Protein AF-A0A960FC79-F1 (afdb_monomer)

pLDDT: mean 77.13, std 17.26, range [36.38, 94.62]

Solvent-accessible surface area (backbone atoms only — not comparable to full-atom values): 12519 Å² total; per-residue (Å²): 137,83,77,52,76,72,50,54,55,50,50,53,52,48,51,52,47,48,52,51,49,50,61,49,57,70,60,68,54,68,77,75,74,81,57,52,90,71,51,77,90,80,86,84,62,100,78,63,85,80,74,62,70,53,66,46,59,50,29,56,46,39,23,51,36,40,71,72,67,43,54,67,62,60,31,48,52,60,53,42,70,77,23,70,84,55,64,53,54,27,54,51,32,47,74,71,71,41,56,65,71,61,14,60,65,57,54,74,85,56,51,72,70,58,47,51,51,51,49,40,49,58,58,16,71,80,37,66,92,49,26,42,56,45,28,48,54,47,26,51,50,54,52,49,57,48,50,53,50,50,49,53,51,51,52,51,50,49,56,51,50,54,50,50,51,68,60,46,49,64,52,52,50,52,54,46,43,48,74,75,30,71,68,52,45,49,40,58,76,72,32,69,66,54,47,51,54,51,51,50,51,51,51,51,50,52,51,52,53,52,48,52,52,46,60,75,58,58,84,110

Mean predicted aligned error: 11.53 Å

Radius of gyration: 28.86 Å; Cα contacts (8 Å, |Δi|>4): 137; chains: 1; bounding box: 67×30×86 Å

Foldseek 3Di:
DDDDLVNLLVVVLVVLVCLVCCLCVVPVPPPPPPPDQQDDDDPDDPPPVPAADDLLVLLVQLLVCLVVVHDSLVSNQVSCVRHDPALV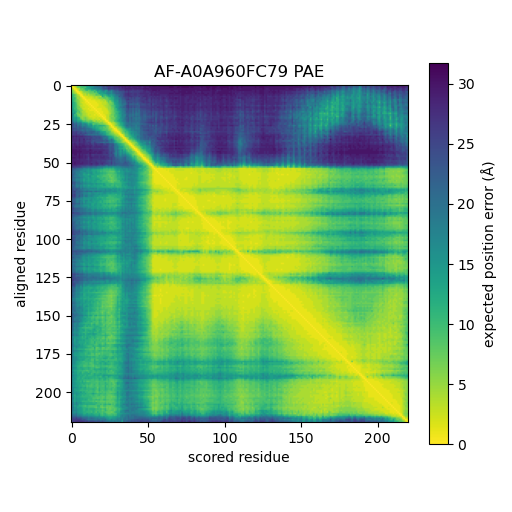QLNVCSVVVHDNLVSLVSDDDRDPSSVLVSVLSNVCVVPSVCSSVSSNVSSVVSVVVVVVVVVLVVVLVVLVVVLSCVLVVVSVVLSCCCVPDPVSSVCSSPPPVSVVVVVVVSVVSVVSSVVSCCVSVVVD

Structure (mmCIF, N/CA/C/O backbone):
data_AF-A0A960FC79-F1
#
_entry.id   AF-A0A960FC79-F1
#
loop_
_atom_site.group_PDB
_atom_site.id
_atom_site.type_symbol
_atom_site.label_atom_id
_atom_site.label_alt_id
_atom_site.label_comp_id
_atom_site.label_asym_id
_atom_site.label_entity_id
_atom_site.label_seq_id
_atom_site.pdbx_PDB_ins_code
_atom_site.Cartn_x
_atom_site.Cartn_y
_atom_site.Cartn_z
_atom_site.occupancy
_atom_site.B_iso_or_equiv
_atom_site.auth_seq_id
_atom_site.auth_comp_id
_atom_site.auth_asym_id
_atom_site.auth_atom_id
_atom_site.pdbx_PDB_model_num
ATOM 1 N N . MET A 1 1 ? 17.643 -2.212 -53.272 1.00 41.06 1 MET A N 1
ATOM 2 C CA . MET A 1 1 ? 17.594 -0.877 -52.634 1.00 41.06 1 MET A CA 1
ATOM 3 C C . MET A 1 1 ? 18.526 -0.896 -51.438 1.00 41.06 1 MET A C 1
ATOM 5 O O . MET A 1 1 ? 18.166 -1.422 -50.395 1.00 41.06 1 MET A O 1
ATOM 9 N N . ALA A 1 2 ? 19.762 -0.444 -51.642 1.00 42.12 2 ALA A N 1
ATOM 10 C CA . ALA A 1 2 ? 20.797 -0.425 -50.618 1.00 42.12 2 ALA A CA 1
ATOM 11 C C . ALA A 1 2 ? 20.574 0.782 -49.698 1.00 42.12 2 ALA A C 1
ATOM 13 O O . ALA A 1 2 ? 20.611 1.924 -50.151 1.00 42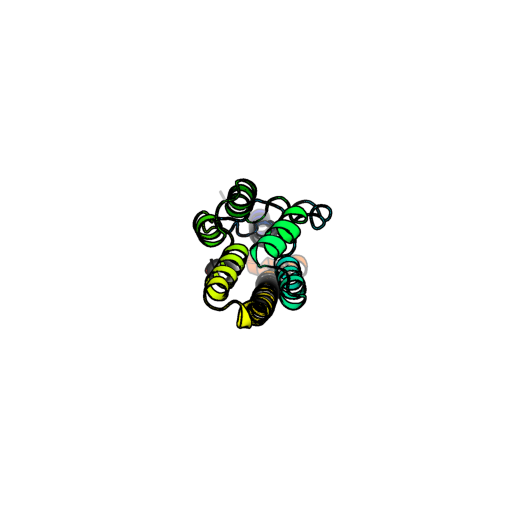.12 2 ALA A O 1
ATOM 14 N N . LEU A 1 3 ? 20.314 0.531 -48.417 1.00 44.00 3 LEU A N 1
ATOM 15 C CA . LEU A 1 3 ? 20.418 1.556 -47.383 1.00 44.00 3 LEU A CA 1
ATOM 16 C C . LEU A 1 3 ? 21.907 1.917 -47.265 1.00 44.00 3 LEU A C 1
ATOM 18 O O . LEU A 1 3 ? 22.718 1.066 -46.913 1.00 44.00 3 LEU A O 1
ATOM 22 N N . GLY A 1 4 ? 22.278 3.143 -47.641 1.00 44.88 4 GLY A N 1
ATOM 23 C CA . GLY A 1 4 ? 23.664 3.617 -47.569 1.00 44.88 4 GLY A CA 1
ATOM 24 C C . GLY A 1 4 ? 24.209 3.679 -46.129 1.00 44.88 4 GLY A C 1
ATOM 25 O O . GLY A 1 4 ? 23.435 3.563 -45.176 1.00 44.88 4 GLY A O 1
ATOM 26 N N . PRO A 1 5 ? 25.522 3.923 -45.949 1.00 55.00 5 PRO A N 1
ATOM 27 C CA . PRO A 1 5 ? 26.200 3.898 -44.643 1.00 55.00 5 PRO A CA 1
ATOM 28 C C . PRO A 1 5 ? 25.574 4.846 -43.602 1.00 55.00 5 PRO A C 1
ATOM 30 O O . PRO A 1 5 ? 25.527 4.518 -42.422 1.00 55.00 5 PRO A O 1
ATOM 33 N N . LEU A 1 6 ? 24.982 5.959 -44.047 1.00 54.16 6 LEU A N 1
ATOM 34 C CA . LEU A 1 6 ? 24.251 6.906 -43.193 1.00 54.16 6 LEU A CA 1
ATOM 35 C C . LEU A 1 6 ? 22.929 6.345 -42.631 1.00 54.16 6 LEU A C 1
ATOM 37 O O . LEU A 1 6 ? 22.470 6.778 -41.577 1.00 54.16 6 LEU A O 1
ATOM 41 N N . GLY A 1 7 ? 22.307 5.381 -43.314 1.00 52.78 7 GLY A N 1
ATOM 42 C CA . GLY A 1 7 ? 21.067 4.741 -42.867 1.00 52.78 7 GLY A CA 1
ATOM 43 C C . GLY A 1 7 ? 21.293 3.739 -41.735 1.00 52.78 7 GLY A C 1
ATOM 44 O O . GLY A 1 7 ? 20.453 3.624 -40.848 1.00 52.78 7 GLY A O 1
ATOM 45 N N . LEU A 1 8 ? 22.440 3.054 -41.728 1.00 55.12 8 LEU A N 1
ATOM 46 C CA . LEU A 1 8 ? 22.818 2.105 -40.675 1.00 55.12 8 LEU A CA 1
ATOM 47 C C . LEU A 1 8 ? 23.126 2.820 -39.354 1.00 55.12 8 LEU A C 1
ATOM 49 O O . LEU A 1 8 ? 22.620 2.409 -38.311 1.00 55.12 8 LEU A O 1
ATOM 53 N N . ASP A 1 9 ? 23.854 3.939 -39.412 1.00 57.56 9 ASP A N 1
ATOM 54 C CA . ASP A 1 9 ? 24.106 4.795 -38.247 1.00 57.56 9 ASP A CA 1
ATOM 55 C C . ASP A 1 9 ? 22.796 5.339 -37.657 1.00 57.56 9 ASP A C 1
ATOM 57 O O . ASP A 1 9 ? 22.591 5.301 -36.442 1.00 57.56 9 ASP A O 1
ATOM 61 N N . LEU A 1 10 ? 21.859 5.768 -38.511 1.00 57.81 10 LEU A N 1
ATOM 62 C CA . LEU A 1 10 ? 20.547 6.242 -38.075 1.00 57.81 10 LEU A CA 1
ATOM 63 C C . LEU A 1 10 ? 19.719 5.125 -37.423 1.00 57.81 10 LEU A C 1
ATOM 65 O O . LEU A 1 10 ? 19.040 5.373 -36.432 1.00 57.81 10 LEU A O 1
ATOM 69 N N . VAL A 1 11 ? 19.791 3.894 -37.936 1.00 56.69 11 VAL A N 1
ATOM 70 C CA . VAL A 1 11 ? 19.069 2.736 -37.386 1.00 56.69 11 VAL A CA 1
ATOM 71 C C . VAL A 1 11 ? 19.657 2.292 -36.050 1.00 56.69 11 VAL A C 1
ATOM 73 O O . VAL A 1 11 ? 18.887 1.992 -35.139 1.00 56.69 11 VAL A O 1
ATOM 76 N N . VAL A 1 12 ? 20.982 2.291 -35.881 1.00 61.50 12 VAL A N 1
ATOM 77 C CA . VAL A 1 12 ? 21.637 1.965 -34.599 1.00 61.50 12 VAL A CA 1
ATOM 78 C 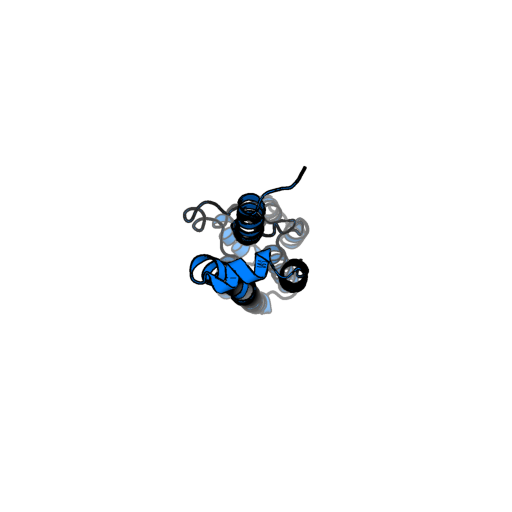C . VAL A 1 12 ? 21.336 3.040 -33.555 1.00 61.50 12 VAL A C 1
ATOM 80 O O . VAL A 1 12 ? 20.911 2.721 -32.445 1.00 61.50 12 VAL A O 1
ATOM 83 N N . VAL A 1 13 ? 21.452 4.319 -33.916 1.00 61.66 13 VAL A N 1
ATOM 84 C CA . VAL A 1 13 ? 21.101 5.431 -33.020 1.00 61.66 13 VAL A CA 1
ATOM 85 C C . VAL A 1 13 ? 19.609 5.413 -32.683 1.00 61.66 13 VAL A C 1
ATOM 87 O O . VAL A 1 13 ? 19.254 5.573 -31.518 1.00 61.66 13 VAL A O 1
ATOM 90 N N . ALA A 1 14 ? 18.727 5.148 -33.650 1.00 59.34 14 ALA A N 1
ATOM 91 C CA . ALA A 1 14 ? 17.287 5.063 -33.421 1.00 59.34 14 ALA A CA 1
ATOM 92 C C . ALA A 1 14 ? 16.896 3.845 -32.577 1.00 59.34 14 ALA A C 1
ATOM 94 O O . ALA A 1 14 ? 16.025 3.965 -31.724 1.00 59.34 14 ALA A O 1
ATOM 95 N N . SER A 1 15 ? 17.535 2.687 -32.750 1.00 57.50 15 SER A N 1
ATOM 96 C CA . SER A 1 15 ? 17.240 1.493 -31.946 1.00 57.50 15 SER A CA 1
ATOM 97 C C . SER A 1 15 ? 17.772 1.618 -30.517 1.00 57.50 15 SER A C 1
ATOM 99 O O . SER A 1 15 ? 17.044 1.295 -29.578 1.00 57.50 15 SER A O 1
ATOM 101 N N . VAL A 1 16 ? 18.956 2.207 -30.315 1.00 62.72 16 VAL A N 1
ATOM 102 C CA . VAL A 1 16 ? 19.447 2.584 -28.977 1.00 62.72 16 VAL A CA 1
ATOM 103 C C . VAL A 1 16 ? 18.528 3.631 -28.344 1.00 62.72 16 VAL A C 1
ATOM 105 O O . VAL A 1 16 ? 18.117 3.463 -27.197 1.00 62.72 16 VAL A O 1
ATOM 108 N N . ALA A 1 17 ? 18.124 4.664 -29.088 1.00 61.97 17 ALA A N 1
ATOM 109 C CA . ALA A 1 17 ? 17.213 5.697 -28.600 1.00 61.97 17 ALA A CA 1
ATOM 110 C C . ALA A 1 17 ? 15.827 5.136 -28.258 1.00 61.97 17 ALA A C 1
ATOM 112 O O . ALA A 1 17 ? 15.280 5.486 -27.220 1.00 61.97 17 ALA A O 1
ATOM 113 N N . VAL A 1 18 ? 15.270 4.225 -29.060 1.00 63.66 18 VAL A N 1
ATOM 114 C CA . VAL A 1 18 ? 13.984 3.563 -28.787 1.00 63.66 18 VAL A CA 1
ATOM 115 C C . VAL A 1 18 ? 14.088 2.662 -27.561 1.00 63.66 18 VAL A C 1
ATOM 117 O O . VAL A 1 18 ? 13.192 2.686 -26.721 1.00 63.66 18 VAL A O 1
ATOM 120 N N . VAL A 1 19 ? 15.176 1.910 -27.388 1.00 59.91 19 VAL A N 1
ATOM 121 C CA . VAL A 1 19 ? 15.387 1.075 -26.193 1.00 59.91 19 VAL A CA 1
ATOM 122 C C . VAL A 1 19 ? 15.562 1.945 -24.947 1.00 59.91 19 VAL A C 1
ATOM 124 O O . VAL A 1 19 ? 14.953 1.662 -23.917 1.00 59.91 19 VAL A O 1
ATOM 127 N N . VAL A 1 20 ? 16.300 3.053 -25.032 1.00 63.56 20 VAL A N 1
ATOM 128 C CA . VAL A 1 20 ? 16.449 4.041 -23.949 1.00 63.56 20 VAL A CA 1
ATOM 129 C C . VAL A 1 20 ? 15.106 4.714 -23.632 1.00 63.56 20 VAL A C 1
ATOM 131 O O . VAL A 1 20 ? 14.703 4.791 -22.473 1.00 63.56 20 VAL A O 1
ATOM 134 N N . PHE A 1 21 ? 14.346 5.122 -24.646 1.00 61.81 21 PHE A N 1
ATOM 135 C CA . PHE A 1 21 ? 13.062 5.807 -24.484 1.00 61.81 21 PHE A CA 1
ATOM 136 C C . PHE A 1 21 ? 11.955 4.872 -23.975 1.00 61.81 21 PHE A C 1
ATOM 138 O O . PHE A 1 21 ? 11.119 5.280 -23.172 1.00 61.81 21 PHE A O 1
ATOM 145 N N . THR A 1 22 ? 11.961 3.594 -24.364 1.00 59.62 22 THR A N 1
ATOM 146 C CA . THR A 1 22 ? 11.009 2.581 -23.868 1.00 59.62 22 THR A CA 1
ATOM 147 C C . THR A 1 22 ? 11.367 2.074 -22.469 1.00 59.62 22 THR A C 1
ATOM 149 O O . THR A 1 22 ? 10.466 1.842 -21.653 1.00 59.62 22 THR A O 1
ATOM 152 N N . SER A 1 23 ? 12.658 1.969 -22.139 1.00 57.19 23 SER A N 1
ATOM 153 C CA . SER A 1 23 ? 13.123 1.612 -20.792 1.00 57.19 23 SER A CA 1
ATOM 154 C C . SER A 1 23 ? 12.899 2.744 -19.780 1.00 57.19 23 SER A C 1
ATOM 156 O O . SER A 1 23 ? 12.418 2.464 -18.678 1.00 57.19 23 SER A O 1
ATOM 158 N N . LEU A 1 24 ? 13.109 4.010 -20.166 1.00 57.91 24 LEU A N 1
ATOM 159 C CA . LEU A 1 24 ? 12.781 5.198 -19.361 1.00 57.91 24 LEU A CA 1
ATOM 160 C C . LEU A 1 24 ? 11.263 5.456 -19.300 1.00 57.91 24 LEU A C 1
ATOM 162 O O . LEU A 1 24 ? 10.690 5.579 -18.215 1.00 57.91 24 LEU A O 1
ATOM 166 N N . GLY A 1 25 ? 10.577 5.475 -20.446 1.00 56.44 25 GLY A N 1
ATOM 167 C CA . GLY A 1 25 ? 9.148 5.799 -20.556 1.00 56.44 25 GLY A CA 1
ATOM 168 C C . GLY A 1 25 ? 8.221 4.738 -19.958 1.00 56.44 25 GLY A C 1
ATOM 169 O O . GLY A 1 25 ? 7.171 5.057 -19.398 1.00 56.44 25 GLY A O 1
ATOM 170 N N . GLY A 1 26 ? 8.631 3.467 -19.986 1.00 55.94 26 GLY A N 1
ATOM 171 C CA . GLY A 1 26 ? 7.888 2.375 -19.367 1.00 55.94 26 GLY A CA 1
ATOM 172 C C . GLY A 1 26 ? 7.903 2.389 -17.831 1.00 55.94 26 GLY A C 1
ATOM 173 O O . GLY A 1 26 ? 7.050 1.742 -17.228 1.00 55.94 26 GLY A O 1
ATOM 174 N N . TRP A 1 27 ? 8.846 3.105 -17.204 1.00 55.28 27 TRP A N 1
ATOM 175 C CA . TRP A 1 27 ? 8.994 3.231 -15.743 1.00 55.28 27 TRP A CA 1
ATOM 176 C C . TRP A 1 27 ? 8.704 4.640 -15.207 1.00 55.28 27 TRP A C 1
ATOM 178 O O . TRP A 1 27 ? 8.551 4.796 -13.996 1.00 55.28 27 TRP A O 1
ATOM 188 N N . ALA A 1 28 ? 8.619 5.648 -16.083 1.00 50.94 28 ALA A N 1
ATOM 189 C CA . ALA A 1 28 ? 8.181 7.005 -15.750 1.00 50.94 28 ALA A CA 1
ATOM 190 C C . ALA A 1 28 ? 6.689 7.076 -15.397 1.00 50.94 28 ALA A C 1
ATOM 192 O O . ALA A 1 28 ? 6.243 8.028 -14.759 1.00 50.94 28 ALA A O 1
ATOM 193 N N . ARG A 1 29 ? 5.905 6.052 -15.766 1.00 50.06 29 ARG A N 1
ATOM 194 C CA . ARG A 1 29 ? 4.567 5.879 -15.204 1.00 50.06 29 ARG A CA 1
ATOM 195 C C . ARG A 1 29 ? 4.749 5.557 -13.721 1.00 50.06 29 ARG A C 1
ATOM 197 O O . ARG A 1 29 ? 5.283 4.483 -13.427 1.00 50.06 29 ARG A O 1
ATOM 204 N N . PRO A 1 30 ? 4.338 6.442 -12.790 1.00 45.94 30 PRO A N 1
ATOM 205 C CA . PRO A 1 30 ? 4.334 6.071 -11.387 1.00 45.94 30 PRO A CA 1
ATOM 206 C C . PRO A 1 30 ? 3.541 4.767 -11.277 1.00 45.94 30 PRO A C 1
ATOM 208 O O . PRO A 1 30 ? 2.562 4.603 -12.022 1.00 45.94 30 PRO A O 1
ATOM 211 N N . PRO A 1 31 ? 3.962 3.815 -10.426 1.00 49.09 31 PRO A N 1
ATOM 212 C CA . PRO A 1 31 ? 3.148 2.639 -10.186 1.00 49.09 31 PRO A CA 1
ATOM 213 C C . PRO A 1 31 ? 1.739 3.145 -9.896 1.00 49.09 31 PRO A C 1
ATOM 215 O O . PRO A 1 31 ? 1.555 3.980 -9.007 1.00 49.09 31 PRO A O 1
ATOM 218 N N . ARG A 1 32 ? 0.755 2.704 -10.696 1.00 48.38 32 ARG A N 1
ATOM 219 C CA . ARG A 1 32 ? -0.636 2.826 -10.267 1.00 48.38 32 ARG A CA 1
ATOM 220 C C . ARG A 1 32 ? -0.632 2.216 -8.870 1.00 48.38 32 ARG A C 1
ATOM 222 O O . ARG A 1 32 ? -0.192 1.065 -8.762 1.00 48.38 32 ARG A O 1
ATOM 229 N N . PRO A 1 33 ? -0.974 2.977 -7.817 1.00 40.28 33 PRO A N 1
ATOM 230 C CA . PRO A 1 33 ? -1.068 2.384 -6.500 1.00 40.28 33 PRO A CA 1
ATOM 231 C C . PRO A 1 33 ? -1.969 1.169 -6.663 1.00 40.28 33 PRO A C 1
ATOM 233 O O . PRO A 1 33 ? -2.984 1.248 -7.362 1.00 40.28 33 PRO A O 1
ATOM 236 N N . LEU A 1 34 ? -1.519 0.033 -6.134 1.00 46.06 34 LEU A N 1
ATOM 237 C CA . LEU A 1 34 ? -2.356 -1.144 -6.011 1.00 46.06 34 LEU A CA 1
ATOM 238 C C . LEU A 1 34 ? -3.615 -0.653 -5.305 1.00 46.06 34 LEU A C 1
ATOM 240 O O . LEU A 1 34 ? -3.577 -0.340 -4.116 1.00 46.06 34 LEU A O 1
ATOM 244 N N . ALA A 1 35 ? -4.701 -0.501 -6.057 1.00 36.38 35 ALA A N 1
ATOM 245 C CA . ALA A 1 35 ? -5.999 -0.568 -5.446 1.00 36.38 35 ALA A CA 1
ATOM 246 C C . ALA A 1 35 ? -6.031 -1.991 -4.896 1.00 36.38 35 ALA A C 1
ATOM 248 O O . ALA A 1 35 ? -6.120 -2.951 -5.663 1.00 36.38 35 ALA A O 1
ATOM 249 N N . SER A 1 36 ? -5.878 -2.140 -3.579 1.00 40.53 36 SER A N 1
ATOM 250 C CA . SER A 1 36 ? -6.544 -3.265 -2.945 1.00 40.53 36 SER A CA 1
ATOM 251 C C . SER A 1 36 ? -7.999 -3.218 -3.424 1.00 40.53 36 SER A C 1
ATOM 253 O O . SER A 1 36 ? -8.525 -2.113 -3.623 1.00 40.53 36 SER A O 1
ATOM 255 N N . PRO A 1 37 ? -8.667 -4.353 -3.660 1.00 37.25 37 PRO A N 1
ATOM 256 C CA . PRO A 1 37 ? -10.121 -4.337 -3.726 1.00 37.25 37 PRO A CA 1
ATOM 257 C C . PRO A 1 37 ? -10.610 -3.775 -2.375 1.00 37.25 37 PRO A C 1
ATOM 259 O O . PRO A 1 37 ? -10.601 -4.480 -1.377 1.00 37.25 37 PRO A O 1
ATOM 262 N N . GLY A 1 38 ? -10.848 -2.456 -2.317 1.00 46.03 38 GLY A N 1
ATOM 263 C CA . GLY A 1 38 ? -11.058 -1.668 -1.091 1.00 46.03 38 GLY A CA 1
ATOM 264 C C . GLY A 1 38 ? -10.386 -0.277 -1.053 1.00 46.03 38 GLY A C 1
ATOM 265 O O . GLY A 1 38 ? -10.917 0.637 -0.426 1.00 46.03 38 GLY A O 1
ATOM 266 N N . ALA A 1 39 ? -9.263 -0.037 -1.744 1.00 41.00 39 ALA A N 1
ATOM 267 C CA . ALA A 1 39 ? -8.571 1.261 -1.699 1.00 41.00 39 ALA A CA 1
ATOM 268 C C . ALA A 1 39 ? -9.064 2.218 -2.792 1.00 41.00 39 ALA A C 1
ATOM 270 O O . ALA A 1 39 ? -8.559 2.253 -3.917 1.00 41.00 39 ALA A O 1
ATOM 271 N N . SER A 1 40 ? -10.039 3.043 -2.416 1.00 40.34 40 SER A N 1
ATOM 272 C CA . SER A 1 40 ? -10.432 4.238 -3.162 1.00 40.34 40 SER A CA 1
ATOM 273 C C . SER A 1 40 ? -9.218 5.143 -3.404 1.00 40.34 40 SER A C 1
ATOM 275 O O . SER A 1 40 ? -8.432 5.423 -2.500 1.00 40.34 40 SER A O 1
ATOM 277 N N . ALA A 1 41 ? -9.066 5.589 -4.648 1.00 40.00 41 ALA A N 1
ATOM 278 C CA . ALA A 1 41 ? -7.943 6.373 -5.135 1.00 40.00 41 ALA A CA 1
ATOM 279 C C . ALA A 1 41 ? -7.707 7.665 -4.329 1.00 40.00 41 ALA A C 1
ATOM 281 O O . ALA A 1 41 ? -8.471 8.620 -4.440 1.00 40.00 41 ALA A O 1
ATOM 282 N N . ASP A 1 42 ? -6.587 7.741 -3.607 1.00 41.62 42 ASP A N 1
ATOM 283 C CA . ASP A 1 42 ? -6.091 8.999 -3.038 1.00 41.62 42 ASP A CA 1
ATOM 284 C C . ASP A 1 42 ? -4.586 9.152 -3.316 1.00 41.62 42 ASP A C 1
ATOM 286 O O . ASP A 1 42 ? -3.725 9.048 -2.446 1.00 41.62 42 ASP A O 1
ATOM 290 N N . ALA A 1 43 ? -4.248 9.342 -4.596 1.00 40.22 43 ALA A N 1
ATOM 291 C CA . ALA A 1 43 ? -2.871 9.572 -5.055 1.00 40.22 43 ALA A CA 1
ATOM 292 C C . ALA A 1 43 ? -2.643 10.973 -5.641 1.00 40.22 43 ALA A C 1
ATOM 294 O O . ALA A 1 43 ? -1.626 11.229 -6.283 1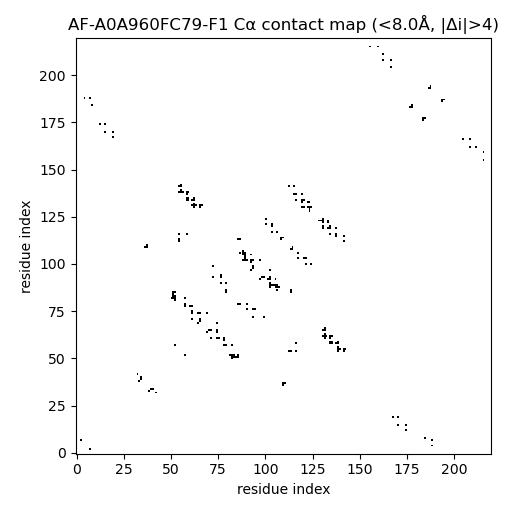.00 40.22 43 ALA A O 1
ATOM 295 N N . ARG A 1 44 ? -3.556 11.920 -5.406 1.00 39.81 44 ARG A N 1
ATOM 296 C CA . ARG A 1 44 ? -3.313 13.338 -5.695 1.00 39.81 44 ARG A CA 1
ATOM 297 C C . ARG A 1 44 ? -3.990 14.211 -4.652 1.00 39.81 44 ARG A C 1
ATOM 299 O O . ARG A 1 44 ? -5.051 14.754 -4.930 1.00 39.81 44 ARG A O 1
ATOM 306 N N . ARG A 1 45 ? -3.348 14.382 -3.490 1.00 37.47 45 ARG A N 1
ATOM 307 C CA . ARG A 1 45 ? -3.288 15.646 -2.722 1.00 37.47 45 ARG A CA 1
ATOM 308 C C . ARG A 1 45 ? -2.596 15.407 -1.370 1.00 37.47 45 ARG A C 1
ATOM 310 O O . ARG A 1 45 ? -3.184 14.771 -0.500 1.00 37.47 45 ARG A O 1
ATOM 317 N N . PRO A 1 46 ? -1.448 16.052 -1.090 1.00 41.47 46 PRO A N 1
ATOM 318 C CA . PRO A 1 46 ? -0.848 16.113 0.253 1.00 41.47 46 PRO A CA 1
ATOM 319 C C . PRO A 1 46 ? -1.732 16.822 1.304 1.00 41.47 46 PRO A C 1
ATOM 321 O O . PRO A 1 46 ? -1.292 17.087 2.415 1.00 41.47 46 PRO A O 1
ATOM 324 N N . ARG A 1 47 ? -2.982 17.161 0.957 1.00 40.84 47 ARG A N 1
ATOM 325 C CA . ARG A 1 47 ? -3.923 17.957 1.751 1.00 40.84 47 ARG A CA 1
ATOM 326 C C . ARG A 1 47 ? -5.104 17.157 2.321 1.00 40.84 47 ARG A C 1
ATOM 328 O O . ARG A 1 47 ? -5.831 17.709 3.137 1.00 40.84 47 ARG A O 1
ATOM 335 N N . ARG A 1 48 ? -5.287 15.875 1.963 1.00 41.25 48 ARG A N 1
ATOM 336 C CA . ARG A 1 48 ? -6.416 15.050 2.456 1.00 41.25 48 ARG A CA 1
ATOM 337 C C . ARG A 1 48 ? -6.062 14.073 3.586 1.00 41.25 48 ARG A C 1
ATOM 339 O O . ARG A 1 48 ? -6.951 13.519 4.215 1.00 41.25 48 ARG A O 1
ATOM 346 N N . ARG A 1 49 ? -4.777 13.986 3.952 1.00 42.25 49 ARG A N 1
ATOM 347 C CA . ARG A 1 49 ? -4.255 13.242 5.120 1.00 42.25 49 ARG A CA 1
ATOM 348 C C . ARG A 1 49 ? -4.755 13.734 6.490 1.00 42.25 49 ARG A C 1
ATOM 350 O O . ARG A 1 49 ? -4.366 13.175 7.505 1.00 42.25 49 ARG A O 1
ATOM 357 N N . ARG A 1 50 ? -5.578 14.785 6.541 1.00 41.91 50 ARG A N 1
ATOM 358 C CA . ARG A 1 50 ? -6.012 15.416 7.794 1.00 41.91 50 ARG A CA 1
ATOM 359 C C . ARG A 1 50 ? -7.373 14.963 8.335 1.00 41.91 50 ARG A C 1
ATOM 361 O O . ARG A 1 50 ? -7.702 15.424 9.417 1.00 41.91 50 ARG A O 1
ATOM 368 N N . ARG A 1 51 ? -8.174 14.126 7.655 1.00 40.66 51 ARG A N 1
ATOM 369 C CA . ARG A 1 51 ? -9.547 13.808 8.134 1.00 40.66 51 ARG A CA 1
ATOM 370 C C . ARG A 1 51 ? -10.095 12.422 7.764 1.00 40.66 51 ARG A C 1
ATOM 372 O O . ARG A 1 51 ? -11.275 12.280 7.479 1.00 40.66 51 ARG A O 1
ATOM 379 N N . SER A 1 52 ? -9.259 11.398 7.770 1.00 45.59 52 SER A N 1
ATOM 380 C CA . SER A 1 52 ? -9.731 10.013 7.868 1.00 45.59 52 SER A CA 1
ATOM 381 C C . SER A 1 52 ? -8.979 9.417 9.041 1.00 45.59 52 SER A C 1
ATOM 383 O O . SER A 1 52 ? -7.753 9.314 8.978 1.00 45.59 52 SER A O 1
ATOM 385 N N . ALA A 1 53 ? -9.693 9.174 10.136 1.00 57.56 53 ALA A N 1
ATOM 386 C CA . ALA A 1 53 ? -9.107 8.792 11.409 1.00 57.56 53 ALA A CA 1
ATOM 387 C C . ALA A 1 53 ? -8.158 7.600 11.257 1.00 57.56 53 ALA A C 1
ATOM 389 O O . ALA A 1 53 ? -8.459 6.610 10.580 1.00 57.56 53 ALA A O 1
ATOM 390 N N . ASP A 1 54 ? -6.989 7.735 11.870 1.00 82.12 54 ASP A N 1
ATOM 391 C CA . ASP A 1 54 ? -6.011 6.670 11.969 1.00 82.12 54 ASP A CA 1
ATOM 392 C C . ASP A 1 54 ? -6.579 5.562 12.871 1.00 82.12 54 ASP A C 1
ATOM 394 O O . ASP A 1 54 ? -6.880 5.817 14.033 1.00 82.12 54 ASP A O 1
ATOM 398 N N . VAL A 1 55 ? -6.708 4.334 12.355 1.00 88.44 55 VAL A N 1
ATOM 399 C CA . VAL A 1 55 ? -7.176 3.167 13.129 1.00 88.44 55 VAL A CA 1
ATOM 400 C C . VAL A 1 55 ? -6.397 2.971 14.422 1.00 88.44 55 VAL A C 1
ATOM 402 O O . VAL A 1 55 ? -6.987 2.632 15.441 1.00 88.44 55 VAL A O 1
ATOM 405 N N . ALA A 1 56 ? -5.087 3.229 14.411 1.00 88.94 56 ALA A N 1
ATOM 406 C CA . ALA A 1 56 ? -4.288 3.143 15.623 1.00 88.94 56 ALA A CA 1
ATOM 407 C C . ALA A 1 56 ? -4.739 4.191 16.653 1.00 88.94 56 ALA A C 1
ATOM 409 O O . ALA A 1 56 ? -4.904 3.857 17.816 1.00 88.94 56 ALA A O 1
ATOM 410 N N . GLN A 1 57 ? -5.037 5.424 16.225 1.00 88.31 57 GLN A N 1
ATOM 411 C CA . GLN A 1 57 ? -5.553 6.469 17.120 1.00 88.31 57 GLN A CA 1
ATOM 412 C C . GLN A 1 57 ? -6.961 6.145 17.633 1.00 88.31 57 GLN A C 1
ATOM 414 O O . GLN A 1 57 ? -7.264 6.435 18.789 1.00 88.31 57 GLN A O 1
ATOM 419 N N . LEU A 1 58 ? -7.804 5.529 16.796 1.00 91.31 58 LEU A N 1
ATOM 420 C CA . LEU A 1 58 ? -9.118 5.022 17.191 1.00 91.31 58 LEU A CA 1
ATOM 421 C C . LEU A 1 58 ? -8.974 3.953 18.285 1.00 91.31 58 LEU A C 1
ATOM 423 O O . LEU A 1 58 ? -9.603 4.071 19.333 1.00 91.31 58 LEU A O 1
ATOM 427 N N . LEU A 1 59 ? -8.099 2.962 18.088 1.00 92.69 59 LEU A N 1
ATOM 428 C CA . LEU A 1 59 ? -7.814 1.913 19.074 1.00 92.69 59 LEU A CA 1
ATOM 429 C C . LEU A 1 59 ? -7.227 2.483 20.373 1.00 92.69 59 LEU A C 1
ATOM 431 O O . LEU A 1 59 ? -7.715 2.148 21.449 1.00 92.69 59 LEU A O 1
ATOM 435 N N . ASP A 1 60 ? -6.260 3.402 20.284 1.00 92.38 60 ASP A N 1
ATOM 436 C CA . ASP A 1 60 ? -5.646 4.063 21.445 1.00 92.38 60 ASP A CA 1
ATOM 437 C C . ASP A 1 60 ? -6.683 4.876 22.244 1.00 92.38 60 ASP A C 1
ATOM 439 O O . ASP A 1 60 ? -6.597 5.014 23.469 1.00 92.38 60 ASP A O 1
ATOM 443 N N . ARG A 1 61 ? -7.681 5.454 21.565 1.00 91.94 61 ARG A N 1
ATOM 444 C CA . ARG A 1 61 ? -8.774 6.182 22.216 1.00 91.94 61 ARG A CA 1
ATOM 445 C C . ARG A 1 61 ? -9.755 5.236 22.898 1.00 91.94 61 ARG A C 1
ATOM 447 O O . ARG A 1 61 ? -9.993 5.410 24.090 1.00 91.94 61 ARG A O 1
ATOM 454 N N . LEU A 1 62 ? -10.228 4.206 22.195 1.00 92.94 62 LEU A N 1
ATOM 455 C CA . LEU A 1 62 ? -11.086 3.166 22.772 1.00 92.94 62 LEU A CA 1
ATOM 456 C C . LEU A 1 62 ? -10.442 2.542 24.006 1.00 92.94 62 LEU A C 1
ATOM 458 O O . LEU A 1 62 ? -11.078 2.415 25.046 1.00 92.94 62 LEU A O 1
ATOM 462 N N . GLN A 1 63 ? -9.160 2.205 23.917 1.00 93.06 63 GLN A N 1
ATOM 463 C CA . GLN A 1 63 ? -8.399 1.668 25.032 1.00 93.06 63 GLN A CA 1
ATOM 464 C C . GLN A 1 63 ? -8.383 2.623 26.228 1.00 93.06 63 GLN A C 1
ATOM 466 O O . GLN A 1 63 ? -8.592 2.177 27.355 1.00 93.06 63 GLN A O 1
ATOM 471 N N . ARG A 1 64 ? -8.114 3.918 26.014 1.00 92.25 64 ARG A N 1
ATOM 472 C CA . ARG A 1 64 ? -8.103 4.914 27.098 1.00 92.25 64 ARG A CA 1
ATOM 473 C C . ARG A 1 64 ? -9.472 5.050 27.754 1.00 92.25 64 ARG A C 1
ATOM 475 O O . ARG A 1 64 ? -9.543 5.048 28.979 1.00 92.25 64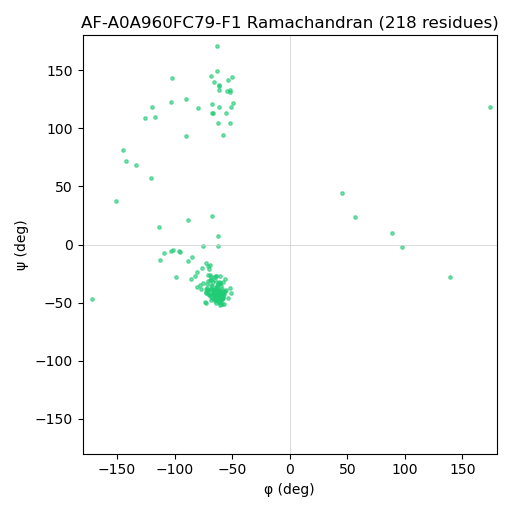 ARG A O 1
ATOM 482 N N . GLU A 1 65 ? -10.539 5.111 26.964 1.00 92.12 65 GLU A N 1
ATOM 483 C CA . GLU A 1 65 ? -11.904 5.222 27.483 1.00 92.12 65 GLU A CA 1
ATOM 484 C C . GLU A 1 65 ? -12.315 3.955 28.253 1.00 92.12 65 GLU A C 1
ATOM 486 O O . GLU A 1 65 ? -12.781 4.048 29.390 1.00 92.12 65 GLU A O 1
ATOM 491 N N . VAL A 1 66 ? -12.017 2.763 27.730 1.00 91.50 66 VAL A N 1
ATOM 492 C CA . VAL A 1 66 ? -12.264 1.493 28.436 1.00 91.50 66 VAL A CA 1
ATOM 493 C C . VAL A 1 66 ? -11.432 1.394 29.723 1.00 91.50 66 VAL A C 1
ATOM 495 O O . VAL A 1 66 ? -11.961 0.985 30.754 1.00 91.50 66 VAL A O 1
ATOM 498 N N . ARG A 1 67 ? -10.159 1.826 29.726 1.00 90.38 67 ARG A N 1
ATOM 499 C CA . ARG A 1 67 ? -9.328 1.876 30.951 1.00 90.38 67 ARG A CA 1
ATOM 500 C C . ARG A 1 67 ? -9.852 2.864 31.990 1.00 90.38 67 ARG A C 1
ATOM 502 O O . ARG A 1 67 ? -9.665 2.625 33.176 1.00 90.38 67 ARG A O 1
ATOM 509 N N . SER A 1 68 ? -10.505 3.946 31.565 1.00 91.19 68 SER A N 1
ATOM 510 C CA . SER A 1 68 ? -11.181 4.880 32.476 1.00 91.19 68 SER A CA 1
ATOM 511 C C . SER A 1 68 ? -12.508 4.353 33.037 1.00 91.19 68 SER A C 1
ATOM 513 O O . SER A 1 68 ? -13.140 5.034 33.839 1.00 91.19 68 SER A O 1
ATOM 515 N N . GLY A 1 69 ? -12.927 3.144 32.641 1.00 87.62 69 GLY A N 1
ATOM 516 C CA . GLY A 1 69 ? -14.163 2.512 33.098 1.00 87.62 69 GLY A CA 1
ATOM 517 C C . GLY A 1 69 ? -15.394 2.854 32.257 1.00 87.62 69 GLY A C 1
ATOM 518 O O . GLY A 1 69 ? -16.507 2.504 32.649 1.00 87.62 69 GLY A O 1
ATOM 519 N N . ALA A 1 70 ? -15.233 3.511 31.102 1.00 87.06 70 ALA A N 1
ATOM 520 C CA . ALA A 1 70 ? -16.350 3.738 30.195 1.00 87.06 70 ALA A CA 1
ATOM 521 C C . ALA A 1 70 ? -16.853 2.406 29.617 1.00 87.06 70 ALA A C 1
ATOM 523 O O . ALA A 1 70 ? -16.072 1.527 29.241 1.00 87.06 70 ALA A O 1
ATOM 524 N N . GLY A 1 71 ? -18.175 2.268 29.500 1.00 88.62 71 GLY A N 1
ATOM 525 C CA . GLY A 1 71 ? -18.770 1.122 28.820 1.00 88.62 71 GLY A CA 1
ATOM 526 C C . GLY A 1 71 ? -18.328 1.071 27.355 1.00 88.62 71 GLY A C 1
ATOM 527 O O . GLY A 1 71 ? -18.346 2.087 26.664 1.00 88.62 71 GLY A O 1
ATOM 528 N N . VAL A 1 72 ? -17.987 -0.121 26.859 1.00 89.81 72 VAL A N 1
ATOM 529 C CA . VAL A 1 72 ? -17.446 -0.345 25.500 1.00 89.81 72 VAL A CA 1
ATOM 530 C C . VAL A 1 72 ? -18.302 0.297 24.412 1.00 89.81 72 VAL A C 1
ATOM 532 O O . VAL A 1 72 ? -17.782 0.918 23.491 1.00 89.81 72 VAL A O 1
ATOM 535 N N . ARG A 1 73 ? -19.629 0.185 24.539 1.00 91.88 73 ARG A N 1
ATOM 536 C CA . ARG A 1 73 ? -20.575 0.812 23.613 1.00 91.88 73 ARG A CA 1
ATOM 537 C C . ARG A 1 73 ? -20.436 2.335 23.609 1.00 91.88 73 ARG A C 1
ATOM 539 O O . ARG A 1 73 ? -20.341 2.921 22.538 1.00 91.88 73 ARG A O 1
ATOM 546 N N . ALA A 1 74 ? -20.421 2.958 24.786 1.00 90.88 74 ALA A N 1
ATOM 547 C CA . ALA A 1 74 ? -20.299 4.408 24.912 1.00 90.88 74 ALA A CA 1
ATOM 548 C C . ALA A 1 74 ? -18.958 4.895 24.349 1.00 90.88 74 ALA A C 1
ATOM 550 O O . ALA A 1 74 ? -18.941 5.849 23.576 1.00 90.88 74 ALA A O 1
ATOM 551 N N . ALA A 1 75 ? -17.876 4.170 24.652 1.00 92.19 75 ALA A N 1
ATOM 552 C CA . ALA A 1 75 ? -16.544 4.464 24.138 1.00 92.19 75 ALA A CA 1
ATOM 553 C C . ALA A 1 75 ? -16.444 4.331 22.609 1.00 92.19 75 ALA A C 1
ATOM 555 O O . ALA A 1 75 ? -15.748 5.088 21.932 1.00 92.19 75 ALA A O 1
ATOM 556 N N . LEU A 1 76 ? -17.156 3.361 22.034 1.00 92.06 76 LEU A N 1
ATOM 557 C CA . LEU A 1 76 ? -17.204 3.183 20.589 1.00 92.06 76 LEU A CA 1
ATOM 558 C C . LEU A 1 76 ? -18.005 4.287 19.900 1.00 92.06 76 LEU A C 1
ATOM 560 O O . LEU A 1 76 ? -17.557 4.818 18.887 1.00 92.06 76 LEU A O 1
ATOM 564 N N . VAL A 1 77 ? -19.148 4.675 20.467 1.00 92.19 77 VAL A N 1
ATOM 565 C CA . VAL A 1 77 ? -19.974 5.769 19.938 1.00 92.19 77 VAL A CA 1
ATOM 566 C C . VAL A 1 77 ? -19.217 7.101 19.968 1.00 92.19 77 VAL A C 1
ATOM 568 O O . VAL A 1 77 ? -19.179 7.788 18.948 1.00 92.19 77 VAL A O 1
ATOM 571 N N . SER A 1 78 ? -18.572 7.447 21.089 1.00 90.81 78 SER A N 1
ATOM 572 C CA . SER A 1 78 ? -17.769 8.676 21.221 1.00 90.81 78 SER A CA 1
ATOM 573 C C . SER A 1 78 ? -16.626 8.715 20.202 1.00 90.81 78 SER A C 1
ATOM 575 O O . SER A 1 78 ? -16.429 9.717 19.514 1.00 90.81 78 SER A O 1
ATOM 577 N N . THR A 1 79 ? -15.907 7.603 20.043 1.00 91.12 79 THR A N 1
ATOM 578 C CA . THR A 1 79 ? -14.744 7.529 19.155 1.00 91.12 79 THR A CA 1
ATOM 579 C C . THR A 1 79 ? -15.143 7.568 17.673 1.00 91.12 79 THR A C 1
ATOM 581 O O . THR A 1 79 ? -14.472 8.221 16.866 1.00 91.12 79 THR A O 1
ATOM 584 N N . LEU A 1 80 ? -16.243 6.904 17.294 1.00 90.12 80 LEU A N 1
ATOM 585 C CA . LEU A 1 80 ? -16.758 6.924 15.919 1.00 90.12 80 LEU A CA 1
ATOM 586 C C . LEU A 1 80 ? -17.357 8.283 15.538 1.00 90.12 80 LEU A C 1
ATOM 588 O O . LEU A 1 80 ? -17.224 8.690 14.384 1.00 90.12 80 LEU A O 1
ATOM 592 N N . ALA A 1 81 ? -17.932 9.024 16.490 1.00 87.75 81 ALA A N 1
ATOM 593 C CA . ALA A 1 81 ? -18.433 10.379 16.250 1.00 87.75 81 ALA A CA 1
ATOM 594 C C . ALA A 1 81 ? -17.325 11.350 15.794 1.00 87.75 81 ALA A C 1
ATOM 596 O O . ALA A 1 81 ? -17.561 12.234 14.971 1.00 87.75 81 ALA A O 1
ATOM 597 N N . GLU A 1 82 ? -16.096 11.161 16.275 1.00 85.25 82 GLU A N 1
ATOM 598 C CA . GLU A 1 82 ? -14.933 11.961 15.869 1.00 85.25 82 GLU A CA 1
ATOM 599 C C . GLU A 1 82 ? -14.241 11.458 14.596 1.00 85.25 82 GLU A C 1
ATOM 601 O O . GLU A 1 82 ? -13.389 12.143 14.022 1.00 85.25 82 GLU A O 1
ATOM 606 N N . SER A 1 83 ? -14.615 10.263 14.143 1.00 82.69 83 SER A N 1
ATOM 607 C CA . SER A 1 83 ? -14.004 9.549 13.023 1.00 82.69 83 SER A CA 1
ATOM 608 C C . SER A 1 83 ? -15.027 9.271 11.913 1.00 82.69 83 SER A C 1
ATOM 610 O O . SER A 1 83 ? -15.231 8.108 11.548 1.00 82.69 83 SER A O 1
ATOM 612 N N . PRO A 1 84 ? -15.683 10.307 11.349 1.00 77.50 84 PRO A N 1
ATOM 613 C CA . PRO A 1 84 ? -16.768 10.111 10.399 1.00 77.50 84 PRO A CA 1
ATOM 614 C C . PRO A 1 84 ? -16.287 9.359 9.152 1.00 77.50 84 PRO A C 1
ATOM 616 O O . PRO A 1 84 ? -15.263 9.699 8.554 1.00 77.50 84 PRO A O 1
ATOM 619 N N . GLY A 1 85 ? -17.054 8.344 8.748 1.00 80.88 85 GLY A N 1
ATOM 620 C CA . GLY A 1 85 ? -16.789 7.531 7.558 1.00 80.88 85 GLY A CA 1
ATOM 621 C C . GLY A 1 85 ? -16.064 6.205 7.808 1.00 80.88 85 GLY A C 1
ATOM 622 O O . GLY A 1 85 ? -15.876 5.457 6.852 1.00 80.88 85 GLY A O 1
ATOM 623 N N . ARG A 1 86 ? -15.682 5.886 9.052 1.00 84.94 86 ARG A N 1
ATOM 624 C CA . ARG A 1 86 ? -15.136 4.570 9.427 1.00 84.94 86 ARG A CA 1
ATOM 625 C C . ARG A 1 86 ? -16.204 3.734 10.140 1.00 84.94 86 ARG A C 1
ATOM 627 O O . ARG A 1 86 ? -17.009 4.298 10.875 1.00 84.94 86 ARG A O 1
ATOM 634 N N . LEU A 1 87 ? -16.229 2.419 9.894 1.00 87.81 87 LEU A N 1
ATOM 635 C CA . LEU A 1 87 ? -17.230 1.486 10.445 1.00 87.81 87 LEU A CA 1
ATOM 636 C C . LEU A 1 87 ? -18.677 2.016 10.342 1.00 87.81 87 LEU A C 1
ATOM 638 O O . LEU A 1 87 ? -19.436 1.954 11.304 1.00 87.81 87 LEU A O 1
ATOM 642 N N . VAL A 1 88 ? -19.054 2.577 9.184 1.00 89.06 88 VAL A N 1
ATOM 643 C CA . VAL A 1 88 ? -20.329 3.305 9.001 1.00 89.06 88 VAL A CA 1
ATOM 644 C C . VAL A 1 88 ? -21.543 2.447 9.359 1.00 89.06 88 VAL A C 1
ATOM 646 O O . VAL A 1 88 ? -22.473 2.937 9.991 1.00 89.06 88 VAL A O 1
ATOM 649 N N . GLU A 1 89 ? -21.521 1.167 8.992 1.00 91.12 89 GLU A N 1
ATOM 650 C CA . GLU A 1 89 ? -22.583 0.204 9.308 1.00 91.12 89 GLU A CA 1
ATOM 651 C C . GLU A 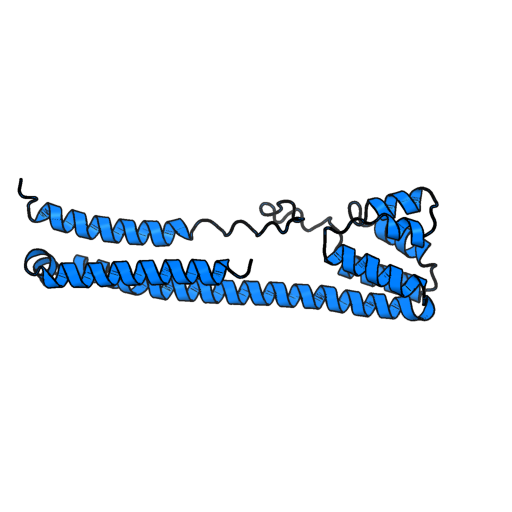1 89 ? -22.723 0.031 10.832 1.00 91.12 89 GLU A C 1
ATOM 653 O O . GLU A 1 89 ? -23.809 0.211 11.378 1.00 91.12 89 GLU A O 1
ATOM 658 N N . VAL A 1 90 ? -21.603 -0.165 11.537 1.00 92.44 90 VAL A N 1
ATOM 659 C CA . VAL A 1 90 ? -21.565 -0.273 13.006 1.00 92.44 90 VAL A CA 1
ATOM 660 C C . VAL A 1 90 ? -22.024 1.027 13.671 1.00 92.44 90 VAL A C 1
ATOM 662 O O . VAL A 1 90 ? -22.832 0.998 14.596 1.00 92.44 90 VAL A O 1
ATOM 665 N N . ALA A 1 91 ? -21.533 2.178 13.202 1.00 91.75 91 ALA A N 1
ATOM 666 C CA . ALA A 1 91 ? -21.897 3.489 13.734 1.00 91.75 91 ALA A CA 1
ATOM 667 C C . ALA A 1 91 ? -23.408 3.740 13.608 1.00 91.75 91 ALA A C 1
ATOM 669 O O . ALA A 1 91 ? -24.049 4.166 14.570 1.00 91.75 91 ALA A O 1
ATOM 670 N N . ASN A 1 92 ? -23.982 3.420 12.444 1.00 91.88 92 ASN A N 1
ATOM 671 C CA . ASN A 1 92 ? -25.413 3.538 12.197 1.00 91.88 92 ASN A CA 1
ATOM 672 C C . ASN A 1 92 ? -26.215 2.595 13.097 1.00 91.88 92 ASN A C 1
ATOM 674 O O . ASN A 1 92 ? -27.177 3.041 13.716 1.00 91.88 92 ASN A O 1
ATOM 678 N N . ALA A 1 93 ? -25.828 1.325 13.225 1.00 93.44 93 ALA A N 1
ATOM 679 C CA . ALA A 1 93 ? -26.516 0.382 14.104 1.00 93.44 93 ALA A CA 1
ATOM 680 C C . ALA A 1 93 ? -26.519 0.860 15.567 1.00 93.44 93 ALA A C 1
ATOM 682 O O . ALA A 1 93 ? -27.561 0.862 16.224 1.00 93.44 93 ALA A O 1
ATOM 683 N N . LEU A 1 94 ? -25.376 1.349 16.060 1.00 93.06 94 LEU A N 1
ATOM 684 C CA . LEU A 1 94 ? -25.261 1.894 17.414 1.00 93.06 94 LEU A CA 1
ATOM 685 C C . LEU A 1 94 ? -26.115 3.147 17.625 1.00 93.06 94 LEU A C 1
ATOM 687 O O . LEU A 1 94 ? -26.671 3.302 18.712 1.00 93.06 94 LEU A O 1
ATOM 691 N N . ALA A 1 95 ? -26.241 4.010 16.613 1.00 90.56 95 ALA A N 1
ATOM 692 C CA . ALA A 1 95 ? -27.101 5.193 16.660 1.00 90.56 95 ALA A CA 1
ATOM 693 C C . ALA A 1 95 ? -28.599 4.842 16.748 1.00 90.56 95 ALA A C 1
ATOM 695 O O . ALA A 1 95 ? -29.362 5.592 17.348 1.00 90.56 95 ALA A O 1
ATOM 696 N N . HIS A 1 96 ? -29.010 3.683 16.221 1.00 92.88 96 HIS A N 1
ATOM 697 C CA . HIS A 1 96 ? -30.374 3.143 16.337 1.00 92.88 96 HIS A CA 1
ATOM 698 C C . HIS A 1 96 ? -30.582 2.289 17.600 1.00 92.88 96 HIS A C 1
ATOM 700 O O . HIS A 1 96 ? -31.463 1.435 17.640 1.00 92.88 96 HIS A O 1
ATOM 706 N N . ASP A 1 97 ? -29.738 2.481 18.614 1.00 90.94 97 ASP A N 1
ATOM 707 C CA . ASP A 1 97 ? -29.771 1.765 19.891 1.00 90.94 97 ASP A CA 1
ATOM 708 C C . ASP A 1 97 ? -29.691 0.231 19.794 1.00 90.94 97 ASP A C 1
ATOM 710 O O . ASP A 1 97 ? -30.066 -0.493 20.715 1.00 90.94 97 ASP A O 1
ATOM 714 N N . ARG A 1 98 ? -29.135 -0.291 18.691 1.00 93.50 98 ARG A N 1
ATOM 715 C CA . ARG A 1 98 ? -28.879 -1.729 18.550 1.00 93.50 98 ARG A CA 1
ATOM 716 C C . ARG A 1 98 ? -27.777 -2.165 19.523 1.00 93.50 98 ARG A C 1
ATOM 718 O O . ARG A 1 98 ? -26.829 -1.403 19.773 1.00 93.50 98 ARG A O 1
ATOM 725 N N . PRO A 1 99 ? -27.862 -3.392 20.069 1.00 92.25 99 PRO A N 1
ATOM 726 C CA . PRO A 1 99 ? -26.838 -3.903 20.965 1.00 92.25 99 PRO A CA 1
ATOM 727 C C . PRO A 1 99 ? -25.500 -4.023 20.227 1.00 92.25 99 PRO A C 1
ATOM 729 O O . PRO A 1 99 ? -25.446 -4.272 19.023 1.00 92.25 99 PRO A O 1
ATOM 732 N N . LEU A 1 100 ? -24.399 -3.852 20.966 1.00 91.19 100 LEU A N 1
ATOM 733 C CA . LEU A 1 100 ? -23.047 -3.802 20.400 1.00 91.19 100 LEU A CA 1
ATOM 734 C C . LEU A 1 100 ? -22.707 -5.046 19.564 1.00 91.19 100 LEU A C 1
ATOM 736 O O . LEU A 1 100 ? -22.074 -4.923 18.523 1.00 91.19 100 LEU A O 1
ATOM 740 N N . VAL A 1 101 ? -23.138 -6.231 20.003 1.00 92.00 101 VAL A N 1
ATOM 741 C CA . VAL A 1 101 ? -22.883 -7.494 19.294 1.00 92.00 101 VAL A CA 1
ATOM 742 C C . VAL A 1 101 ? -23.543 -7.496 17.912 1.00 92.00 101 VAL A C 1
ATOM 744 O O . VAL A 1 101 ? -22.876 -7.814 16.929 1.00 92.00 101 VAL A O 1
ATOM 747 N N . ASP A 1 102 ? -24.802 -7.058 17.819 1.00 93.19 102 ASP A N 1
ATOM 748 C CA . ASP A 1 102 ? -25.524 -6.952 16.547 1.00 93.19 102 ASP A CA 1
ATOM 749 C C . ASP A 1 102 ? -24.907 -5.880 15.650 1.00 93.19 102 ASP A C 1
ATOM 751 O O . ASP A 1 102 ? -24.695 -6.108 14.463 1.00 93.19 102 ASP A O 1
ATOM 755 N N . ALA A 1 103 ? -24.554 -4.726 16.224 1.00 93.94 103 ALA A N 1
ATOM 756 C CA . ALA A 1 103 ? -23.910 -3.650 15.481 1.00 93.94 103 ALA A CA 1
ATOM 757 C C . ALA A 1 103 ? -22.572 -4.099 14.874 1.00 93.94 103 ALA A C 1
ATOM 759 O O . ALA A 1 103 ? -22.283 -3.805 13.718 1.00 93.94 103 ALA A O 1
ATOM 760 N N . LEU A 1 104 ? -21.764 -4.856 15.624 1.00 93.56 104 LEU A N 1
ATOM 761 C CA . LEU A 1 104 ? -20.522 -5.440 15.115 1.00 93.56 104 LEU A CA 1
ATOM 762 C C . LEU A 1 104 ? -20.778 -6.530 14.069 1.00 93.56 104 LEU A C 1
ATOM 764 O O . LEU A 1 104 ? -19.903 -6.759 13.236 1.00 93.56 104 LEU A O 1
ATOM 768 N N . ALA A 1 105 ? -21.919 -7.225 14.109 1.00 92.38 105 ALA A N 1
ATOM 769 C CA . ALA A 1 105 ? -22.305 -8.228 13.115 1.00 92.38 105 ALA A CA 1
ATOM 770 C C . ALA A 1 105 ? -22.673 -7.607 11.757 1.00 92.38 105 ALA A C 1
ATOM 772 O O . ALA A 1 105 ? -22.480 -8.257 10.733 1.00 92.38 105 ALA A O 1
ATOM 773 N N . GLU A 1 106 ? -23.131 -6.352 11.741 1.00 90.94 106 GLU A N 1
ATOM 774 C CA . GLU A 1 106 ? -23.446 -5.617 10.508 1.00 90.94 106 GLU A CA 1
ATOM 775 C C . GLU A 1 106 ? -22.202 -5.178 9.722 1.00 90.94 106 GLU A C 1
ATOM 777 O O . GLU A 1 106 ? -22.328 -4.873 8.539 1.00 90.94 106 GLU A O 1
ATOM 782 N N . HIS A 1 107 ? -21.011 -5.189 10.339 1.00 92.06 107 HIS A N 1
ATOM 783 C CA . HIS A 1 107 ? -19.760 -4.836 9.664 1.00 92.06 107 HIS A CA 1
ATOM 784 C C . HIS A 1 107 ? -19.458 -5.771 8.491 1.00 92.06 107 HIS A C 1
ATOM 786 O O . HIS A 1 107 ? -19.215 -6.970 8.675 1.00 92.06 107 HIS A O 1
ATOM 792 N N . ARG A 1 108 ? -19.389 -5.202 7.290 1.00 87.06 108 ARG A N 1
ATOM 793 C CA . ARG A 1 108 ? -18.927 -5.889 6.087 1.00 87.06 108 ARG A CA 1
ATOM 794 C C . ARG A 1 108 ? -17.424 -5.738 5.909 1.00 87.06 108 ARG A C 1
ATOM 796 O O . ARG A 1 108 ? -16.892 -4.631 5.821 1.00 87.06 108 ARG A O 1
ATOM 803 N N . SER A 1 109 ? -16.749 -6.876 5.778 1.00 80.12 109 SER A N 1
ATOM 804 C CA . SER A 1 109 ? -15.308 -6.907 5.542 1.00 80.12 109 SER A CA 1
ATOM 805 C C . SER A 1 109 ? -14.917 -6.220 4.237 1.00 80.12 109 SER A C 1
ATOM 807 O O . SER A 1 109 ? -15.543 -6.421 3.195 1.00 80.12 109 SER A O 1
ATOM 809 N N . GLY A 1 110 ? -13.854 -5.418 4.295 1.00 78.62 110 GLY A N 1
ATOM 810 C CA . GLY A 1 110 ? -13.375 -4.644 3.149 1.00 78.62 110 GLY A CA 1
ATOM 811 C C . GLY A 1 110 ? -12.037 -3.953 3.396 1.00 78.62 110 GLY A C 1
ATOM 812 O O . GLY A 1 110 ? -11.127 -4.067 2.574 1.00 78.62 110 GLY A O 1
ATOM 813 N N . ASP A 1 111 ? -11.885 -3.277 4.538 1.00 85.25 111 ASP A N 1
ATOM 814 C CA . ASP A 1 111 ? -10.594 -2.755 4.999 1.00 85.25 111 ASP A CA 1
ATOM 815 C C . ASP A 1 111 ? -10.031 -3.645 6.109 1.00 85.25 111 ASP A C 1
ATOM 817 O O . ASP A 1 111 ? -10.646 -3.815 7.157 1.00 85.25 111 ASP A O 1
ATOM 821 N N . VAL A 1 112 ? -8.821 -4.168 5.900 1.00 87.25 112 VAL A N 1
ATOM 822 C CA . VAL A 1 112 ? -8.180 -5.091 6.851 1.00 87.25 112 VAL A CA 1
ATOM 823 C C . VAL A 1 112 ? -7.974 -4.438 8.219 1.00 87.25 112 VAL A C 1
ATOM 825 O O . VAL A 1 112 ? -8.013 -5.123 9.236 1.00 87.25 112 VAL A O 1
ATOM 828 N N . GLU A 1 113 ? -7.720 -3.127 8.271 1.00 89.50 113 GLU A N 1
ATOM 829 C CA . GLU A 1 113 ? -7.551 -2.444 9.557 1.00 89.50 113 GLU A CA 1
ATOM 830 C C . GLU A 1 113 ? -8.887 -2.299 10.308 1.00 89.50 113 GLU A C 1
ATOM 832 O O . GLU A 1 113 ? -8.905 -2.503 11.518 1.00 89.50 113 GLU A O 1
ATOM 837 N N . ASP A 1 114 ? -10.001 -2.043 9.612 1.00 90.25 114 ASP A N 1
ATOM 838 C CA . ASP A 1 114 ? -11.348 -2.086 10.208 1.00 90.25 114 ASP A CA 1
ATOM 839 C C . ASP A 1 114 ? -11.736 -3.492 10.667 1.00 90.25 114 ASP A C 1
ATOM 841 O O . ASP A 1 114 ? -12.284 -3.661 11.757 1.00 90.25 114 ASP A O 1
ATOM 845 N N . ASP A 1 115 ? -11.395 -4.511 9.878 1.00 91.31 115 ASP A N 1
ATOM 846 C CA . ASP A 1 115 ? -11.630 -5.903 10.252 1.00 91.31 115 ASP A CA 1
ATOM 847 C C . ASP A 1 115 ? -10.906 -6.248 11.557 1.00 91.31 115 ASP A C 1
ATOM 849 O O . ASP A 1 115 ? -11.497 -6.881 12.430 1.00 91.31 115 ASP A O 1
ATOM 853 N N . LEU A 1 116 ? -9.661 -5.791 11.737 1.00 92.44 116 LEU A N 1
ATOM 854 C CA . LEU A 1 116 ? -8.913 -5.979 12.984 1.00 92.44 116 LEU A CA 1
ATOM 855 C C . LEU A 1 116 ? -9.597 -5.297 14.177 1.00 92.44 116 LEU A C 1
ATOM 857 O O . LEU A 1 116 ? -9.679 -5.901 15.246 1.00 92.44 116 LEU A O 1
ATOM 861 N N . VAL A 1 117 ? -10.128 -4.082 14.000 1.00 93.31 117 VAL A N 1
ATOM 862 C CA . VAL A 1 117 ? -10.887 -3.377 15.050 1.00 93.31 117 VAL A CA 1
ATOM 863 C C . VAL A 1 117 ? -12.128 -4.174 15.443 1.00 93.31 117 VAL A C 1
ATOM 865 O O . VAL A 1 117 ? -12.358 -4.418 16.626 1.00 93.31 117 VAL A O 1
ATOM 868 N N . VAL A 1 118 ? -12.918 -4.619 14.465 1.00 93.94 118 VAL A N 1
ATOM 869 C CA . VAL A 1 118 ? -14.155 -5.369 14.718 1.00 93.94 118 VAL A CA 1
ATOM 870 C C . VAL A 1 118 ? -13.862 -6.720 15.362 1.00 93.94 118 VAL A C 1
ATOM 872 O O . VAL A 1 118 ? -14.563 -7.104 16.297 1.00 93.94 118 VAL A O 1
ATOM 875 N N . HIS A 1 119 ? -12.803 -7.417 14.944 1.00 93.12 119 HIS A N 1
ATOM 876 C CA . HIS A 1 119 ? -12.369 -8.654 15.595 1.00 93.12 119 HIS A CA 1
ATOM 877 C C . HIS A 1 119 ? -11.952 -8.414 17.047 1.00 93.12 119 HIS A C 1
ATOM 879 O O . HIS A 1 119 ? -12.418 -9.133 17.930 1.00 93.12 119 HIS A O 1
ATOM 885 N N . ALA A 1 120 ? -11.138 -7.389 17.312 1.00 93.38 120 ALA A N 1
ATOM 886 C CA . ALA A 1 120 ? -10.714 -7.026 18.663 1.00 93.38 120 ALA A CA 1
ATOM 887 C C . ALA A 1 120 ? -11.910 -6.700 19.572 1.00 93.38 120 ALA A C 1
ATOM 889 O O . ALA A 1 120 ? -11.980 -7.175 20.707 1.00 93.38 120 ALA A O 1
ATOM 890 N N . LEU A 1 121 ? -12.887 -5.948 19.056 1.00 93.12 121 LEU A N 1
ATOM 891 C CA . LEU A 1 121 ? -14.115 -5.617 19.775 1.00 93.12 121 LEU A CA 1
ATOM 892 C C . LEU A 1 121 ? -14.971 -6.858 20.042 1.00 93.12 121 LEU A C 1
ATOM 894 O O . LEU A 1 121 ? -15.388 -7.058 21.178 1.00 93.12 121 LEU A O 1
ATOM 898 N N . ARG A 1 122 ? -15.181 -7.735 19.050 1.00 91.94 122 ARG A N 1
ATOM 899 C CA . ARG A 1 122 ? -15.911 -9.004 19.235 1.00 91.94 122 ARG A CA 1
ATOM 900 C C . ARG A 1 122 ? -15.236 -9.890 20.289 1.00 91.94 122 ARG A C 1
ATOM 902 O O . ARG A 1 122 ? -15.910 -10.374 21.194 1.00 91.94 122 ARG A O 1
ATOM 909 N N . LEU A 1 123 ? -13.910 -10.031 20.240 1.00 86.94 123 LEU A N 1
ATOM 910 C CA . LEU A 1 123 ? -13.124 -10.746 21.256 1.00 86.94 123 LEU A CA 1
ATOM 911 C C . LEU A 1 123 ? -13.321 -10.153 22.658 1.00 86.94 123 LEU A C 1
ATOM 913 O O . LEU A 1 123 ? -13.545 -10.889 23.620 1.00 86.94 123 LEU A O 1
ATOM 917 N N . GLY A 1 124 ? -13.283 -8.826 22.775 1.00 83.12 124 GLY A N 1
ATOM 918 C CA . GLY A 1 124 ? -13.443 -8.150 24.056 1.00 83.12 124 GLY A CA 1
ATOM 919 C C . GLY A 1 124 ? -14.879 -8.094 24.578 1.00 83.12 124 GLY A C 1
ATOM 920 O O . GLY A 1 124 ? -15.048 -7.979 25.786 1.00 83.12 124 GLY A O 1
ATOM 921 N N . THR A 1 125 ? -15.913 -8.257 23.739 1.00 82.31 125 THR A N 1
ATOM 922 C CA . THR A 1 125 ? -17.299 -8.414 24.236 1.00 82.31 125 THR A CA 1
ATOM 923 C C . THR A 1 125 ? -17.495 -9.687 25.058 1.00 82.31 125 THR A C 1
ATOM 925 O O . THR A 1 125 ? -18.335 -9.702 25.952 1.00 82.31 125 THR A O 1
ATOM 928 N N . ALA A 1 126 ? -16.695 -10.728 24.811 1.00 81.25 126 ALA A N 1
ATOM 929 C CA . ALA A 1 126 ? -16.692 -11.938 25.630 1.00 81.25 126 ALA A CA 1
ATOM 930 C C . ALA A 1 126 ? -15.875 -11.778 26.929 1.00 81.25 126 ALA A C 1
ATOM 932 O O . ALA A 1 126 ? -16.122 -12.490 27.898 1.00 81.25 126 ALA A O 1
ATOM 933 N N . HIS A 1 127 ? -14.912 -10.845 26.961 1.00 82.50 127 HIS A N 1
ATOM 934 C CA . HIS A 1 127 ? -13.968 -10.657 28.069 1.00 82.50 127 HIS A CA 1
ATOM 935 C C . HIS A 1 127 ? -13.673 -9.166 28.313 1.00 82.50 127 HIS A C 1
ATOM 937 O O . HIS A 1 127 ? -12.577 -8.674 28.032 1.00 82.50 127 HIS A O 1
ATOM 943 N N . THR A 1 128 ? -14.647 -8.431 28.859 1.00 79.62 128 THR A N 1
ATOM 944 C CA . THR A 1 128 ? -14.557 -6.968 29.035 1.00 79.62 128 THR A CA 1
ATOM 945 C C . THR A 1 128 ? -13.359 -6.532 29.887 1.00 79.62 128 THR A C 1
ATOM 947 O O . THR A 1 128 ? -12.772 -5.485 29.623 1.00 79.62 128 THR A O 1
ATOM 950 N N . SER A 1 129 ? -12.942 -7.347 30.864 1.00 83.81 129 SER A N 1
ATOM 951 C CA . SER A 1 129 ? -11.781 -7.072 31.726 1.00 83.81 129 SER A CA 1
ATOM 952 C C . SER A 1 129 ? -10.448 -7.037 30.970 1.00 83.81 129 SER A C 1
ATOM 954 O O . SER A 1 129 ? -9.533 -6.333 31.388 1.00 83.81 129 SER A O 1
ATOM 956 N N . ALA A 1 130 ? -10.346 -7.754 29.848 1.00 87.31 130 ALA A N 1
ATOM 957 C CA . ALA A 1 130 ? -9.145 -7.822 29.017 1.00 87.31 130 ALA A CA 1
ATOM 958 C C . ALA A 1 130 ? -9.243 -6.963 27.744 1.00 87.31 130 ALA A C 1
ATOM 960 O O . ALA A 1 130 ? -8.260 -6.831 27.017 1.00 87.31 130 ALA A O 1
ATOM 961 N N . LEU A 1 131 ? -10.398 -6.349 27.454 1.00 89.75 131 LEU A N 1
ATOM 962 C CA . LEU A 1 131 ? -10.618 -5.613 26.204 1.00 89.75 131 LEU A CA 1
ATOM 963 C C . LEU A 1 131 ? -9.585 -4.500 25.989 1.00 89.75 131 LEU A C 1
ATOM 965 O O . LEU A 1 131 ? -9.074 -4.357 24.883 1.00 89.75 131 LEU A O 1
ATOM 969 N N . ALA A 1 132 ? -9.242 -3.730 27.023 1.00 90.25 132 ALA A N 1
ATOM 970 C CA . ALA A 1 132 ? -8.239 -2.675 26.885 1.00 90.25 132 ALA A CA 1
ATOM 971 C C . ALA A 1 132 ? -6.860 -3.221 26.473 1.00 90.25 132 ALA A C 1
ATOM 973 O O . ALA A 1 132 ? -6.133 -2.562 25.734 1.00 90.25 132 ALA A O 1
ATOM 974 N N . GLU A 1 133 ? -6.498 -4.420 26.929 1.00 90.94 133 GLU A N 1
ATOM 975 C CA . GLU A 1 133 ? -5.264 -5.090 26.518 1.00 90.94 133 GLU A CA 1
ATOM 976 C C . GLU A 1 133 ? -5.362 -5.620 25.083 1.00 90.94 133 GLU A C 1
ATOM 978 O O . GLU A 1 133 ? -4.423 -5.467 24.303 1.00 90.94 133 GLU A O 1
ATOM 983 N N . VAL A 1 134 ? -6.508 -6.188 24.699 1.00 93.12 134 VAL A N 1
ATOM 984 C CA . VAL A 1 134 ? -6.760 -6.634 23.319 1.00 93.12 134 VAL A CA 1
ATOM 985 C C . VAL A 1 134 ? -6.677 -5.456 22.342 1.00 93.12 134 VAL A C 1
ATOM 987 O O . VAL A 1 134 ? -6.061 -5.585 21.284 1.00 93.12 134 VAL A O 1
ATOM 990 N N . LEU A 1 135 ? -7.237 -4.296 22.696 1.00 92.69 135 LEU A N 1
ATOM 991 C CA . LEU A 1 135 ? -7.180 -3.079 21.881 1.00 92.69 135 LEU A CA 1
ATOM 992 C C . LEU A 1 135 ? -5.748 -2.541 21.736 1.00 92.69 135 LEU A C 1
ATOM 994 O O . LEU A 1 135 ? -5.355 -2.222 20.616 1.00 92.69 135 LEU A O 1
ATOM 998 N N . GLU A 1 136 ? -4.955 -2.521 22.815 1.00 92.81 136 GLU A N 1
ATOM 999 C CA . GLU A 1 136 ? -3.525 -2.156 22.772 1.00 92.81 136 GLU A CA 1
ATOM 1000 C C . GLU A 1 136 ? -2.747 -3.101 21.849 1.00 92.81 136 GLU A C 1
ATOM 1002 O O . GLU A 1 136 ? -2.070 -2.671 20.919 1.00 92.81 136 GLU A O 1
ATOM 1007 N N . ARG A 1 137 ? -2.892 -4.419 22.037 1.00 93.31 137 ARG A N 1
ATOM 1008 C CA . ARG A 1 137 ? -2.226 -5.407 21.174 1.00 93.31 137 ARG A CA 1
ATOM 1009 C C . ARG A 1 137 ? -2.631 -5.228 19.711 1.00 93.31 137 ARG A C 1
ATOM 1011 O O . ARG A 1 137 ? -1.797 -5.339 18.818 1.00 93.31 137 ARG A O 1
ATOM 1018 N N . THR A 1 138 ? -3.895 -4.902 19.455 1.00 94.62 138 THR A N 1
ATOM 1019 C CA . THR A 1 138 ? -4.386 -4.636 18.097 1.00 94.62 138 THR A CA 1
ATOM 1020 C C . THR A 1 138 ? -3.786 -3.350 17.525 1.00 94.62 138 THR A C 1
ATOM 1022 O O . THR A 1 138 ? -3.432 -3.323 16.345 1.00 94.62 138 THR A O 1
ATOM 1025 N N . SER A 1 139 ? -3.610 -2.296 18.331 1.00 93.75 139 SER A N 1
ATOM 1026 C CA . SER A 1 139 ? -2.990 -1.042 17.879 1.00 93.75 139 SER A CA 1
ATOM 1027 C C . SER A 1 139 ? -1.519 -1.258 17.508 1.00 93.75 139 SER A C 1
ATOM 1029 O O . SER A 1 139 ? -1.077 -0.783 16.454 1.00 93.75 139 SER A O 1
ATOM 1031 N N . VAL A 1 140 ? -0.796 -2.066 18.292 1.00 93.25 140 VAL A N 1
ATOM 1032 C CA . VAL A 1 140 ? 0.565 -2.530 17.983 1.00 93.25 140 VAL A CA 1
ATOM 1033 C C . VAL A 1 140 ? 0.586 -3.294 16.660 1.00 93.25 140 VAL A C 1
ATOM 1035 O O . VAL A 1 140 ? 1.330 -2.909 15.759 1.00 93.25 140 VAL A O 1
ATOM 1038 N N . VAL A 1 141 ? -0.290 -4.287 16.474 1.00 93.44 141 VAL A N 1
ATOM 1039 C CA . VAL A 1 141 ? -0.377 -5.072 15.226 1.00 93.44 141 VAL A CA 1
ATOM 1040 C C . VAL A 1 141 ? -0.661 -4.185 14.008 1.00 93.44 141 VAL A C 1
ATOM 1042 O O . VAL A 1 141 ? -0.045 -4.352 12.952 1.00 93.44 141 VAL A O 1
ATOM 1045 N N . VAL A 1 142 ? -1.561 -3.202 14.122 1.00 91.25 142 VAL A N 1
ATOM 1046 C CA . VAL A 1 142 ? -1.844 -2.249 13.034 1.00 91.25 142 VAL A CA 1
ATOM 1047 C C . VAL A 1 142 ? -0.592 -1.436 12.685 1.00 91.25 142 VAL A C 1
ATOM 1049 O O . VAL A 1 142 ? -0.266 -1.286 11.500 1.00 91.25 142 VAL A O 1
ATOM 1052 N N . ARG A 1 143 ? 0.135 -0.934 13.691 1.00 90.56 143 ARG A N 1
ATOM 1053 C CA . ARG A 1 143 ? 1.381 -0.169 13.508 1.00 90.56 143 ARG A CA 1
ATOM 1054 C C . ARG A 1 143 ? 2.486 -1.031 12.887 1.00 90.56 143 ARG A C 1
ATOM 1056 O O . ARG A 1 143 ? 3.087 -0.597 11.905 1.00 90.56 143 ARG A O 1
ATOM 1063 N N . GLU A 1 144 ? 2.692 -2.256 13.364 1.00 93.00 144 GLU A N 1
ATOM 1064 C CA . GLU A 1 144 ? 3.650 -3.220 12.800 1.00 93.00 144 GLU A CA 1
ATOM 1065 C C . GLU A 1 144 ? 3.330 -3.547 11.344 1.00 93.00 144 GLU A C 1
ATOM 1067 O O . GLU A 1 144 ? 4.186 -3.442 10.465 1.00 93.00 144 GLU A O 1
ATOM 1072 N N . ARG A 1 145 ? 2.062 -3.835 11.037 1.00 91.62 145 ARG A N 1
ATOM 1073 C CA . ARG A 1 145 ? 1.629 -4.128 9.668 1.00 91.62 145 ARG A CA 1
ATOM 1074 C C . ARG A 1 145 ? 1.859 -2.949 8.727 1.00 91.62 145 ARG A C 1
ATOM 1076 O O . ARG A 1 145 ? 2.076 -3.140 7.528 1.00 91.62 145 ARG A O 1
ATOM 1083 N N . ARG A 1 146 ? 1.761 -1.714 9.219 1.00 88.75 146 ARG A N 1
ATOM 1084 C CA . ARG A 1 146 ? 2.110 -0.514 8.442 1.00 88.75 146 ARG A CA 1
ATOM 1085 C C . ARG A 1 146 ? 3.619 -0.371 8.276 1.00 88.75 146 ARG A C 1
ATOM 1087 O O . ARG A 1 146 ? 4.046 -0.071 7.164 1.00 88.75 146 ARG A O 1
ATOM 1094 N N . ALA A 1 147 ? 4.403 -0.630 9.320 1.00 88.25 147 ALA A N 1
ATOM 1095 C CA . ALA A 1 147 ? 5.862 -0.618 9.256 1.00 88.25 147 ALA A CA 1
ATOM 1096 C C . ALA A 1 147 ? 6.382 -1.644 8.238 1.00 88.25 147 ALA A C 1
ATOM 1098 O O . ALA A 1 147 ? 7.129 -1.278 7.336 1.00 88.25 147 ALA A O 1
ATOM 1099 N N . TRP A 1 148 ? 5.889 -2.885 8.271 1.00 91.00 148 TRP A N 1
ATOM 1100 C CA . TRP A 1 148 ? 6.242 -3.911 7.284 1.00 91.00 148 TRP A CA 1
ATOM 1101 C C . TRP A 1 148 ? 5.835 -3.534 5.862 1.00 91.00 148 TRP A C 1
ATOM 1103 O O . TRP A 1 148 ? 6.590 -3.765 4.920 1.00 91.00 148 TRP A O 1
ATOM 1113 N N . ARG A 1 149 ? 4.657 -2.924 5.672 1.00 85.94 149 ARG A N 1
ATOM 1114 C CA . ARG A 1 149 ? 4.255 -2.408 4.354 1.00 85.94 149 ARG A CA 1
ATOM 1115 C C . ARG A 1 149 ? 5.202 -1.313 3.866 1.00 85.94 149 ARG A C 1
ATOM 1117 O O . ARG A 1 149 ? 5.576 -1.328 2.697 1.00 85.94 149 ARG A O 1
ATOM 1124 N N . ALA A 1 150 ? 5.586 -0.380 4.735 1.00 83.38 150 ALA A N 1
ATOM 1125 C CA . ALA A 1 150 ? 6.525 0.685 4.398 1.00 83.38 150 ALA A CA 1
ATOM 1126 C C . ALA A 1 150 ? 7.910 0.125 4.043 1.00 83.38 150 ALA A C 1
ATOM 1128 O O . ALA A 1 150 ? 8.469 0.505 3.016 1.00 83.38 150 ALA A O 1
ATOM 1129 N N . GLU A 1 151 ? 8.402 -0.834 4.825 1.00 86.88 151 GLU A N 1
ATOM 1130 C CA . GLU A 1 151 ? 9.676 -1.513 4.595 1.00 86.88 151 GLU A CA 1
ATOM 1131 C C . GLU A 1 151 ? 9.677 -2.261 3.256 1.00 86.88 151 GLU A C 1
ATOM 1133 O O . GLU A 1 151 ? 10.547 -2.038 2.416 1.00 86.88 151 GLU A O 1
ATOM 1138 N N . ARG A 1 152 ? 8.634 -3.054 2.972 1.00 87.44 152 ARG A N 1
ATOM 1139 C CA . ARG A 1 152 ? 8.482 -3.731 1.672 1.00 87.44 152 ARG A CA 1
ATOM 1140 C C . ARG A 1 152 ? 8.464 -2.747 0.505 1.00 87.44 152 ARG A C 1
ATOM 1142 O O . ARG A 1 152 ? 9.053 -3.015 -0.541 1.00 87.44 152 ARG A O 1
ATOM 1149 N N . LEU A 1 153 ? 7.797 -1.601 0.655 1.00 80.75 153 LEU A N 1
ATOM 1150 C CA . LEU A 1 153 ? 7.774 -0.565 -0.380 1.00 80.75 153 LEU A CA 1
ATOM 1151 C C . LEU A 1 153 ? 9.153 0.074 -0.585 1.00 80.75 153 LEU A C 1
ATOM 1153 O O . LEU A 1 153 ? 9.526 0.322 -1.734 1.00 80.75 153 LEU A O 1
ATOM 1157 N N . ALA A 1 154 ? 9.902 0.312 0.492 1.00 84.31 154 ALA A N 1
ATOM 1158 C CA . ALA A 1 154 ? 11.260 0.844 0.437 1.00 84.31 154 ALA A CA 1
ATOM 1159 C C . ALA A 1 154 ? 12.220 -0.143 -0.244 1.00 84.31 154 ALA A C 1
ATOM 1161 O O . ALA A 1 154 ? 12.891 0.218 -1.212 1.00 84.31 154 ALA A O 1
ATOM 1162 N N . GLN A 1 155 ? 12.197 -1.412 0.165 1.00 85.94 155 GLN A N 1
ATOM 1163 C CA . GLN A 1 155 ? 12.996 -2.481 -0.439 1.00 85.94 155 GLN A CA 1
ATOM 1164 C C . GLN A 1 155 ? 12.659 -2.673 -1.921 1.00 85.94 155 GLN A C 1
ATOM 1166 O O . GLN A 1 155 ? 13.552 -2.744 -2.768 1.00 85.94 155 GLN A O 1
ATOM 1171 N N . ALA A 1 156 ? 11.371 -2.660 -2.277 1.00 84.31 156 ALA A N 1
ATOM 1172 C CA . ALA A 1 156 ? 10.950 -2.717 -3.672 1.00 84.31 156 ALA A CA 1
ATOM 1173 C C . ALA A 1 156 ? 11.422 -1.487 -4.464 1.00 84.31 156 ALA A C 1
ATOM 1175 O O . ALA A 1 156 ? 11.782 -1.615 -5.633 1.00 84.31 156 ALA A O 1
ATOM 1176 N N . ALA A 1 157 ? 11.431 -0.290 -3.868 1.00 79.62 157 ALA A N 1
ATOM 1177 C CA . ALA A 1 157 ? 11.951 0.916 -4.510 1.00 79.62 157 ALA A CA 1
ATOM 1178 C C . ALA A 1 157 ? 13.467 0.835 -4.748 1.00 79.62 157 ALA A C 1
ATOM 1180 O O . ALA A 1 157 ? 13.922 1.195 -5.834 1.00 79.62 157 ALA A O 1
ATOM 1181 N N . GLN A 1 158 ? 14.225 0.301 -3.790 1.00 86.00 158 GLN A N 1
ATOM 1182 C CA . GLN A 1 158 ? 15.661 0.063 -3.929 1.00 86.00 158 GLN A CA 1
ATOM 1183 C C . GLN A 1 158 ? 15.957 -0.971 -5.020 1.00 86.00 158 GLN A C 1
ATOM 1185 O O . GLN A 1 158 ? 16.724 -0.682 -5.935 1.00 86.00 158 GLN A O 1
ATOM 1190 N N . ALA A 1 159 ? 15.296 -2.133 -4.996 1.00 84.19 159 ALA A N 1
ATOM 1191 C CA . ALA A 1 159 ? 15.459 -3.166 -6.022 1.00 84.19 159 ALA A CA 1
ATOM 1192 C C . ALA A 1 159 ? 15.148 -2.623 -7.430 1.00 84.19 159 ALA A C 1
ATOM 1194 O O . ALA A 1 159 ? 15.879 -2.868 -8.391 1.00 84.19 159 ALA A O 1
ATOM 1195 N N . ARG A 1 160 ? 14.094 -1.806 -7.541 1.00 81.94 160 ARG A N 1
ATOM 1196 C CA . ARG A 1 160 ? 13.729 -1.076 -8.763 1.00 81.94 160 ARG A CA 1
ATOM 1197 C C . ARG A 1 160 ? 14.806 -0.084 -9.205 1.00 81.94 160 ARG A C 1
ATOM 1199 O O . ARG A 1 160 ? 15.058 0.025 -10.402 1.00 81.94 160 ARG A O 1
ATOM 1206 N N . ALA A 1 161 ? 15.414 0.653 -8.279 1.00 82.31 161 ALA A N 1
ATOM 1207 C CA . ALA A 1 161 ? 16.486 1.596 -8.587 1.00 82.31 161 ALA A CA 1
ATOM 1208 C C . ALA A 1 161 ? 17.741 0.872 -9.097 1.00 82.31 161 ALA A C 1
ATOM 1210 O O . ALA A 1 161 ? 18.252 1.233 -10.155 1.00 82.31 161 ALA A O 1
ATOM 1211 N N . SER A 1 162 ? 18.170 -0.199 -8.424 1.00 86.19 162 SER A N 1
ATOM 1212 C CA . SER A 1 162 ? 19.318 -1.009 -8.850 1.00 86.19 162 SER A CA 1
ATOM 1213 C C . SER A 1 162 ? 19.102 -1.626 -10.232 1.00 86.19 162 SER A C 1
ATOM 1215 O O . SER A 1 162 ? 19.981 -1.544 -11.087 1.00 86.19 162 SER A O 1
ATOM 1217 N N . ALA A 1 163 ? 17.905 -2.162 -10.497 1.00 82.75 163 ALA A N 1
ATOM 1218 C CA . ALA A 1 163 ? 17.551 -2.690 -11.813 1.00 82.75 163 ALA A CA 1
ATOM 1219 C C . ALA A 1 163 ? 17.653 -1.621 -12.912 1.00 82.75 163 ALA A C 1
ATOM 1221 O O . ALA A 1 163 ? 18.186 -1.887 -13.985 1.00 82.75 163 ALA A O 1
ATOM 1222 N N . ARG A 1 164 ? 17.194 -0.389 -12.641 1.00 79.25 164 ARG A N 1
ATOM 1223 C CA . ARG A 1 164 ? 17.308 0.726 -13.596 1.00 79.25 164 ARG A CA 1
ATOM 1224 C C . ARG A 1 164 ? 18.760 1.049 -13.918 1.00 79.25 164 ARG A C 1
ATOM 1226 O O . ARG A 1 164 ? 19.079 1.215 -15.090 1.00 79.25 164 ARG A O 1
ATOM 1233 N N . VAL A 1 165 ? 19.622 1.133 -12.906 1.00 84.06 165 VAL A N 1
ATOM 1234 C CA . VAL A 1 165 ? 21.048 1.426 -13.111 1.00 84.06 165 VAL A CA 1
ATOM 1235 C C . VAL A 1 165 ? 21.694 0.338 -13.967 1.00 84.06 165 VAL A C 1
ATOM 1237 O O . VAL A 1 165 ? 22.313 0.659 -14.977 1.00 84.06 165 VAL A O 1
ATOM 1240 N N . LEU A 1 166 ? 21.479 -0.938 -13.632 1.00 84.56 166 LEU A N 1
ATOM 1241 C CA . LEU A 1 166 ? 22.049 -2.073 -14.367 1.00 84.56 166 LEU A CA 1
ATOM 1242 C C . LEU A 1 166 ? 21.566 -2.156 -15.823 1.00 84.56 166 LEU A C 1
ATOM 1244 O O . LEU A 1 166 ? 22.341 -2.532 -16.695 1.00 84.56 166 LEU A O 1
ATOM 1248 N N . THR A 1 167 ? 20.318 -1.773 -16.108 1.00 80.19 167 THR A N 1
ATOM 1249 C CA . THR A 1 167 ? 19.774 -1.748 -17.477 1.00 80.19 167 THR A CA 1
ATOM 1250 C C . THR A 1 167 ? 20.262 -0.542 -18.286 1.00 80.19 167 THR A C 1
ATOM 1252 O O . THR A 1 167 ? 20.501 -0.675 -19.487 1.00 80.19 167 THR A O 1
ATOM 1255 N N . LEU A 1 168 ? 20.385 0.638 -17.665 1.00 78.38 168 LEU A N 1
ATOM 1256 C CA . LEU A 1 168 ? 20.747 1.883 -18.355 1.00 78.38 168 LEU A CA 1
ATOM 1257 C C . LEU A 1 168 ? 22.249 2.007 -18.607 1.00 78.38 168 LEU A C 1
ATOM 1259 O O . LEU A 1 168 ? 22.641 2.526 -19.648 1.00 78.38 168 LEU A O 1
ATOM 1263 N N . LEU A 1 169 ? 23.083 1.535 -17.681 1.00 85.25 169 LEU A N 1
ATOM 1264 C CA . LEU A 1 169 ? 24.533 1.693 -17.749 1.00 85.25 169 LEU A CA 1
ATOM 1265 C C . LEU A 1 169 ? 25.163 1.125 -19.040 1.00 85.25 169 LEU A C 1
ATOM 1267 O O . LEU A 1 169 ? 25.863 1.880 -19.716 1.00 85.25 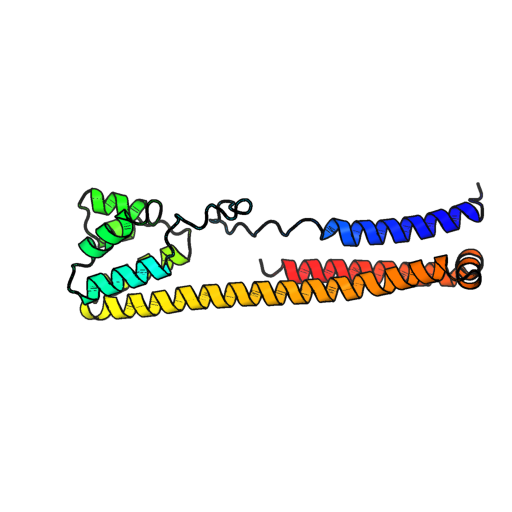169 LEU A O 1
ATOM 1271 N N . PRO A 1 170 ? 24.905 -0.135 -19.454 1.00 80.69 170 PRO A N 1
ATOM 1272 C CA . PRO A 1 170 ? 25.485 -0.674 -20.685 1.00 80.69 170 PRO A CA 1
ATOM 1273 C C . PRO A 1 170 ? 24.961 0.030 -21.943 1.00 80.69 170 PRO A C 1
ATOM 1275 O O . PRO A 1 170 ? 25.710 0.199 -22.900 1.00 80.69 170 PRO A O 1
ATOM 1278 N N . LEU A 1 171 ? 23.707 0.500 -21.940 1.00 77.00 171 LEU A N 1
ATOM 1279 C CA . LEU A 1 171 ? 23.136 1.262 -23.057 1.00 77.00 171 LEU A CA 1
ATOM 1280 C C . LEU A 1 171 ? 23.768 2.651 -23.178 1.00 77.00 171 LEU A C 1
ATOM 1282 O O . LEU A 1 171 ? 24.099 3.085 -24.280 1.00 77.00 171 LEU A O 1
ATOM 1286 N N . ALA A 1 172 ? 23.957 3.333 -22.047 1.00 78.25 172 ALA A N 1
ATOM 1287 C CA . ALA A 1 172 ? 24.622 4.627 -21.993 1.00 78.25 172 ALA A CA 1
ATOM 1288 C C . ALA A 1 172 ? 26.076 4.510 -22.461 1.00 78.25 172 ALA A C 1
ATOM 1290 O O . ALA A 1 172 ? 26.515 5.316 -23.277 1.00 78.25 172 ALA A O 1
ATOM 1291 N N . PHE A 1 173 ? 26.795 3.479 -22.006 1.00 82.94 173 PHE A N 1
ATOM 1292 C CA . PHE A 1 173 ? 28.164 3.220 -22.442 1.00 82.94 173 PHE A CA 1
ATOM 1293 C C . PHE A 1 173 ? 28.232 2.898 -23.938 1.00 82.94 173 PHE A C 1
ATOM 1295 O O . PHE A 1 173 ? 29.014 3.515 -24.650 1.00 82.94 173 PHE A O 1
ATOM 1302 N N . ALA A 1 174 ? 27.366 2.013 -24.442 1.00 77.06 174 ALA A N 1
ATOM 1303 C CA . ALA A 1 174 ? 27.310 1.689 -25.866 1.00 77.06 174 ALA A CA 1
ATOM 1304 C C . ALA A 1 174 ? 27.026 2.930 -26.730 1.00 77.06 174 ALA A C 1
ATOM 1306 O O . ALA A 1 174 ? 27.734 3.177 -27.706 1.00 77.06 174 ALA A O 1
ATOM 1307 N N . GLY A 1 175 ? 26.038 3.746 -26.346 1.00 77.56 175 GLY A N 1
ATOM 1308 C CA . GLY A 1 175 ? 25.730 5.004 -27.028 1.00 77.56 175 GLY A CA 1
ATOM 1309 C C . GLY A 1 175 ? 26.903 5.984 -26.987 1.00 77.56 175 GLY A C 1
ATOM 1310 O O . GLY A 1 175 ? 27.298 6.526 -28.018 1.00 77.56 175 GLY A O 1
ATOM 1311 N N . TRP A 1 176 ? 27.520 6.156 -25.817 1.00 80.88 176 TRP A N 1
ATOM 1312 C CA . TRP A 1 176 ? 28.705 6.995 -25.656 1.00 80.88 176 TRP A CA 1
ATOM 1313 C C . TRP A 1 176 ? 29.872 6.532 -26.535 1.00 80.88 176 TRP A C 1
ATOM 1315 O O . TRP A 1 176 ? 30.503 7.357 -27.196 1.00 80.88 176 TRP A O 1
ATOM 1325 N N . SER A 1 177 ? 30.157 5.228 -26.595 1.00 79.56 177 SER A N 1
ATOM 1326 C CA . SER A 1 177 ? 31.238 4.666 -27.415 1.00 79.56 177 SER A CA 1
ATOM 1327 C C . SER A 1 177 ? 31.033 4.918 -28.909 1.00 79.56 177 SER A C 1
ATOM 1329 O O . SER A 1 177 ? 31.991 5.239 -29.607 1.00 79.56 177 SER A O 1
ATOM 1331 N N . VAL A 1 178 ? 29.794 4.827 -29.402 1.00 77.88 178 VAL A N 1
ATOM 1332 C CA . VAL A 1 178 ? 29.453 5.115 -30.807 1.00 77.88 178 VAL A CA 1
ATOM 1333 C C . VAL A 1 178 ? 29.649 6.601 -31.137 1.00 77.88 178 VAL A C 1
ATOM 1335 O O . VAL A 1 178 ? 30.196 6.941 -32.191 1.00 77.88 178 VAL A O 1
ATOM 1338 N N . LEU A 1 179 ? 29.249 7.498 -30.230 1.00 79.12 179 LEU A N 1
ATOM 1339 C CA . LEU A 1 179 ? 29.417 8.944 -30.415 1.00 79.12 179 LEU A CA 1
ATOM 1340 C C . LEU A 1 179 ? 30.894 9.362 -30.354 1.00 79.12 179 LEU A C 1
ATOM 1342 O O . LEU A 1 179 ? 31.355 10.129 -31.198 1.00 79.12 179 LEU A O 1
ATOM 1346 N N . SER A 1 180 ? 31.642 8.840 -29.382 1.00 81.06 180 SER A N 1
ATOM 1347 C CA . SER A 1 180 ? 33.014 9.274 -29.091 1.00 81.06 180 SER A CA 1
ATOM 1348 C C . SER A 1 180 ? 34.087 8.646 -29.985 1.00 81.06 180 SER A C 1
ATOM 1350 O O . SER A 1 180 ? 35.115 9.281 -30.208 1.00 81.06 180 SER A O 1
ATOM 1352 N N . SER A 1 181 ? 33.875 7.439 -30.529 1.00 83.44 181 SER A N 1
ATOM 1353 C CA . SER A 1 181 ? 34.925 6.693 -31.237 1.00 83.44 181 SER A CA 1
ATOM 1354 C C . SER A 1 181 ? 34.594 6.387 -32.709 1.00 83.44 181 SER A C 1
ATOM 1356 O O . SER A 1 181 ? 33.665 5.624 -32.996 1.00 83.44 181 SER A O 1
ATOM 1358 N N . PRO A 1 182 ? 35.389 6.899 -33.674 1.00 84.50 182 PRO A N 1
ATOM 1359 C CA . PRO A 1 182 ? 35.262 6.544 -35.089 1.00 84.50 182 PRO A CA 1
ATOM 1360 C C . PRO A 1 182 ? 35.509 5.060 -35.380 1.00 84.50 182 PRO A C 1
ATOM 1362 O O . PRO A 1 182 ? 34.856 4.497 -36.257 1.00 84.50 182 PRO A O 1
ATOM 1365 N N . SER A 1 183 ? 36.415 4.413 -34.639 1.00 84.38 183 SER A N 1
ATOM 1366 C CA . SER A 1 183 ? 36.710 2.988 -34.823 1.00 84.38 183 SER A CA 1
ATOM 1367 C C . SER A 1 183 ? 35.536 2.104 -34.402 1.00 84.38 183 SER A C 1
ATOM 1369 O O . SER A 1 183 ? 35.256 1.107 -35.063 1.00 84.38 183 SER A O 1
ATOM 1371 N N . VAL A 1 184 ? 34.788 2.502 -33.365 1.00 80.75 184 VAL A N 1
ATOM 1372 C CA . VAL A 1 184 ? 33.557 1.811 -32.949 1.00 80.75 184 VAL A CA 1
ATOM 1373 C C . VAL A 1 184 ? 32.493 1.911 -34.042 1.00 80.75 184 VAL A C 1
ATOM 1375 O O . VAL A 1 184 ? 31.904 0.894 -34.398 1.00 80.75 184 VAL A O 1
ATOM 1378 N N . ARG A 1 185 ? 32.283 3.093 -34.638 1.00 83.00 185 ARG A N 1
ATOM 1379 C CA . ARG A 1 185 ? 31.342 3.254 -35.766 1.00 83.00 185 ARG A CA 1
ATOM 1380 C C . ARG A 1 185 ? 31.729 2.398 -36.969 1.00 83.00 185 ARG A C 1
ATOM 1382 O O . ARG A 1 185 ? 30.888 1.689 -37.512 1.00 83.00 185 ARG A O 1
ATOM 1389 N N . ALA A 1 186 ? 33.011 2.407 -37.336 1.00 83.44 186 ALA A N 1
ATOM 1390 C CA . ALA A 1 186 ? 33.522 1.578 -38.425 1.00 8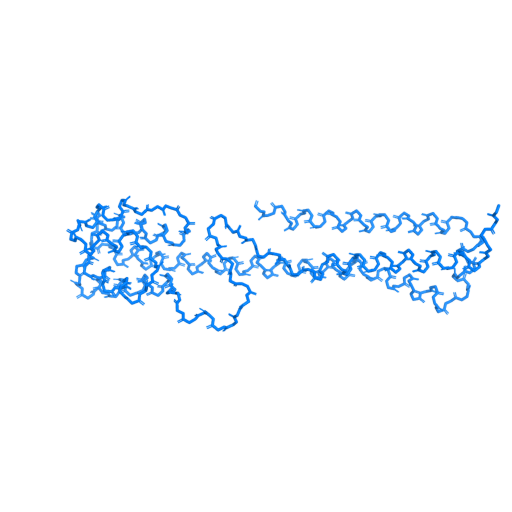3.44 186 ALA A CA 1
ATOM 1391 C C . ALA A 1 186 ? 33.309 0.076 -38.163 1.00 83.44 186 ALA A C 1
ATOM 1393 O O . ALA A 1 186 ? 32.998 -0.676 -39.085 1.00 83.44 186 ALA A O 1
ATOM 1394 N N . ALA A 1 187 ? 33.417 -0.372 -36.909 1.00 83.62 187 ALA A N 1
ATOM 1395 C CA . ALA A 1 187 ? 33.155 -1.760 -36.543 1.00 83.62 187 ALA A CA 1
ATOM 1396 C C . ALA A 1 187 ? 31.684 -2.159 -36.772 1.00 83.62 187 ALA A C 1
ATOM 1398 O O . ALA A 1 187 ? 31.430 -3.255 -37.268 1.00 83.62 187 ALA A O 1
ATOM 1399 N N . TYR A 1 188 ? 30.728 -1.267 -36.486 1.00 79.88 188 TYR A N 1
ATOM 1400 C CA . TYR A 1 188 ? 29.301 -1.503 -36.744 1.00 79.88 188 TYR A CA 1
ATOM 1401 C C . TYR A 1 188 ? 28.945 -1.553 -38.235 1.00 79.88 188 TYR A C 1
ATOM 1403 O O . TYR A 1 188 ? 28.024 -2.276 -38.608 1.00 79.88 188 TYR A O 1
ATOM 1411 N N . THR A 1 189 ? 29.660 -0.819 -39.091 1.00 81.62 189 THR A N 1
ATOM 1412 C CA . THR A 1 189 ? 29.412 -0.829 -40.543 1.00 81.62 189 THR A CA 1
ATOM 1413 C C . THR A 1 189 ? 30.149 -1.952 -41.269 1.00 81.62 189 THR A C 1
ATOM 1415 O O . THR A 1 189 ? 29.659 -2.446 -42.281 1.00 81.62 189 THR A O 1
ATOM 1418 N N . THR A 1 190 ? 31.308 -2.375 -40.757 1.00 8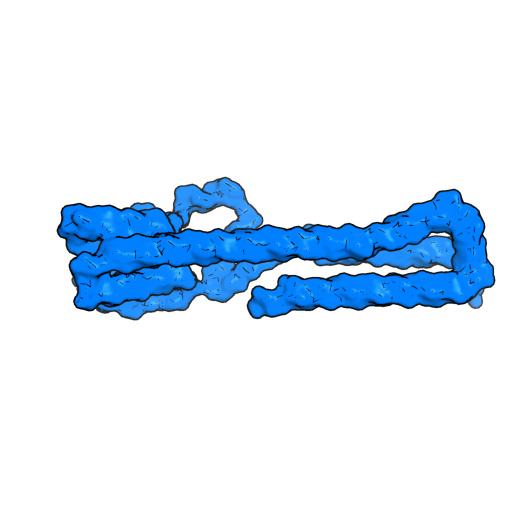3.50 190 THR A N 1
ATOM 1419 C CA . THR A 1 190 ? 32.205 -3.318 -41.451 1.00 83.50 190 THR A CA 1
ATOM 1420 C C . THR A 1 190 ? 32.056 -4.758 -40.955 1.00 83.50 190 THR A C 1
ATOM 1422 O O . THR A 1 190 ? 32.292 -5.695 -41.712 1.00 83.50 190 THR A O 1
ATOM 1425 N N . SER A 1 191 ? 31.659 -4.968 -39.694 1.00 84.44 191 SER A N 1
ATOM 1426 C CA . SER A 1 191 ? 31.583 -6.299 -39.083 1.00 84.44 191 SER A CA 1
ATOM 1427 C C . SER A 1 191 ? 30.155 -6.672 -38.692 1.00 84.44 191 SER A C 1
ATOM 1429 O O . SER A 1 191 ? 29.609 -6.186 -37.701 1.00 84.44 191 SER A O 1
ATOM 1431 N N . GLY A 1 192 ? 29.567 -7.627 -39.420 1.00 79.69 192 GLY A N 1
ATOM 1432 C CA . GLY A 1 192 ? 28.251 -8.182 -39.079 1.00 79.69 192 GLY A CA 1
ATOM 1433 C C . GLY A 1 192 ? 28.212 -8.850 -37.697 1.00 79.69 192 GLY A C 1
ATOM 1434 O O . GLY A 1 192 ? 27.177 -8.841 -37.035 1.00 79.69 192 GLY A O 1
ATOM 1435 N N . VAL A 1 193 ? 29.350 -9.362 -37.214 1.00 85.62 193 VAL A N 1
ATOM 1436 C CA . VAL A 1 193 ? 29.469 -9.988 -35.885 1.00 85.62 193 VAL A CA 1
ATOM 1437 C C . VAL A 1 193 ? 29.206 -8.977 -34.766 1.00 85.62 193 VAL A C 1
ATOM 1439 O O . VAL A 1 193 ? 28.514 -9.303 -33.802 1.00 85.62 193 VAL A O 1
ATOM 1442 N N . VAL A 1 194 ? 29.695 -7.740 -34.909 1.00 80.62 194 VAL A N 1
ATOM 1443 C CA . VAL A 1 194 ? 29.475 -6.660 -33.931 1.00 80.62 194 VAL A CA 1
ATOM 1444 C C . VAL A 1 194 ? 27.989 -6.327 -33.829 1.00 80.62 194 VAL A C 1
ATOM 1446 O O . VAL A 1 194 ? 27.454 -6.216 -32.729 1.00 80.62 194 VAL A O 1
ATOM 1449 N N . VAL A 1 195 ? 27.295 -6.252 -34.967 1.00 79.00 195 VAL A N 1
ATOM 1450 C CA . VAL A 1 195 ? 25.848 -5.999 -35.011 1.00 79.00 195 VAL A CA 1
ATOM 1451 C C . VAL A 1 195 ? 25.066 -7.123 -34.324 1.00 79.00 195 VAL A C 1
ATOM 1453 O O . VAL A 1 195 ? 24.197 -6.846 -33.497 1.00 79.00 195 VAL A O 1
ATOM 1456 N N . VAL A 1 196 ? 25.389 -8.386 -34.621 1.00 82.00 196 VAL A N 1
ATOM 1457 C CA . VAL A 1 196 ? 24.714 -9.553 -34.027 1.00 82.00 196 VAL A CA 1
ATOM 1458 C C . VAL A 1 196 ? 24.925 -9.612 -32.512 1.00 82.00 196 VAL A C 1
ATOM 1460 O O . VAL A 1 196 ? 23.959 -9.781 -31.769 1.00 82.00 196 VAL A O 1
ATOM 1463 N N . LEU A 1 197 ? 26.158 -9.426 -32.032 1.00 84.56 197 LEU A N 1
ATOM 1464 C CA . LEU A 1 197 ? 26.468 -9.423 -30.597 1.00 84.56 197 LEU A CA 1
ATOM 1465 C C . LEU A 1 197 ? 25.752 -8.292 -29.854 1.00 84.56 197 LEU A C 1
ATOM 1467 O O . LEU A 1 197 ? 25.171 -8.526 -28.793 1.00 84.56 197 LEU A O 1
ATOM 1471 N N . SER A 1 198 ? 25.735 -7.085 -30.421 1.00 80.12 198 SER A N 1
ATOM 1472 C CA . SER A 1 198 ? 25.009 -5.958 -29.833 1.00 80.12 198 SER A CA 1
ATOM 1473 C C . SER A 1 198 ? 23.503 -6.214 -29.786 1.00 80.12 198 SER A C 1
ATOM 1475 O O . SER A 1 198 ? 22.868 -5.928 -28.770 1.00 80.12 198 SER A O 1
ATOM 1477 N N . LEU A 1 199 ? 22.927 -6.817 -30.832 1.00 79.81 199 LEU A N 1
ATOM 1478 C CA . LEU A 1 199 ? 21.513 -7.196 -30.850 1.00 79.81 199 LEU A CA 1
ATOM 1479 C C . LEU A 1 199 ? 21.191 -8.227 -29.760 1.00 79.81 199 LEU A C 1
ATOM 1481 O O . LEU A 1 199 ? 20.212 -8.062 -29.031 1.00 79.81 199 LEU A O 1
ATOM 1485 N N . ILE A 1 200 ? 22.035 -9.250 -29.599 1.00 86.12 200 ILE A N 1
ATOM 1486 C CA . ILE A 1 200 ? 21.909 -10.250 -28.530 1.00 86.12 200 ILE A CA 1
ATOM 1487 C C . ILE A 1 200 ? 21.945 -9.571 -27.154 1.00 86.12 200 ILE A C 1
ATOM 1489 O O . ILE A 1 200 ? 21.080 -9.838 -26.320 1.00 86.12 200 ILE A O 1
ATOM 1493 N N . GLY A 1 201 ? 22.885 -8.648 -26.929 1.00 84.69 201 GLY A N 1
ATOM 1494 C CA . GLY A 1 201 ? 22.983 -7.885 -25.682 1.00 84.69 201 GLY A CA 1
ATOM 1495 C C . GLY A 1 201 ? 21.728 -7.058 -25.384 1.00 84.69 201 GLY A C 1
ATOM 1496 O O . GLY A 1 201 ? 21.230 -7.069 -24.257 1.00 84.69 201 GLY A O 1
ATOM 1497 N N . VAL A 1 202 ? 21.164 -6.393 -26.396 1.00 81.31 202 VAL A N 1
ATOM 1498 C CA . VAL A 1 202 ? 19.904 -5.642 -26.269 1.00 81.31 202 VAL A CA 1
ATOM 1499 C C . VAL A 1 202 ? 18.735 -6.567 -25.924 1.00 81.31 202 VAL A C 1
ATOM 1501 O O . VAL A 1 202 ? 17.951 -6.245 -25.030 1.00 81.31 202 VAL A O 1
ATOM 1504 N N . ILE A 1 203 ? 18.630 -7.726 -26.581 1.00 83.44 203 ILE A N 1
ATOM 1505 C CA . ILE A 1 203 ? 17.584 -8.722 -26.310 1.00 83.44 203 ILE A CA 1
ATOM 1506 C C . ILE A 1 203 ? 17.701 -9.248 -24.876 1.00 83.44 203 ILE A C 1
ATOM 1508 O O . ILE A 1 203 ? 16.711 -9.254 -24.147 1.00 83.44 203 ILE A O 1
ATOM 1512 N N . LEU A 1 204 ? 18.903 -9.627 -24.435 1.00 88.19 204 LEU A N 1
ATOM 1513 C CA . LEU A 1 204 ? 19.164 -10.066 -23.060 1.00 88.19 204 LEU A CA 1
ATOM 1514 C C . LEU A 1 204 ? 18.787 -8.990 -22.039 1.00 88.19 204 LEU A C 1
ATOM 1516 O O . LEU A 1 204 ? 18.127 -9.292 -21.044 1.00 88.19 204 LEU A O 1
ATOM 1520 N N . ASN A 1 205 ? 19.133 -7.728 -22.306 1.00 83.56 205 ASN A N 1
ATOM 1521 C CA . ASN A 1 205 ? 18.769 -6.609 -21.440 1.00 83.56 205 ASN A CA 1
ATOM 1522 C C . ASN A 1 205 ? 17.241 -6.422 -21.365 1.00 83.56 205 ASN A C 1
ATOM 1524 O O . ASN A 1 205 ? 16.683 -6.226 -20.284 1.00 83.56 205 ASN A O 1
ATOM 1528 N N . ALA A 1 206 ? 16.540 -6.546 -22.497 1.00 81.56 206 ALA A N 1
ATOM 1529 C CA . ALA A 1 206 ? 15.082 -6.475 -22.556 1.00 81.56 206 ALA A CA 1
ATOM 1530 C C . ALA A 1 206 ? 14.406 -7.638 -21.807 1.00 81.56 206 ALA A C 1
ATOM 1532 O O . ALA A 1 206 ? 13.438 -7.417 -21.074 1.00 81.56 206 ALA A O 1
ATOM 1533 N N . ILE A 1 207 ? 14.935 -8.860 -21.937 1.00 86.44 207 ILE A N 1
ATOM 1534 C CA . ILE A 1 207 ? 14.466 -10.043 -21.201 1.00 86.44 207 ILE A CA 1
ATOM 1535 C C . ILE A 1 207 ? 14.670 -9.847 -19.697 1.00 86.44 207 ILE A C 1
ATOM 1537 O O . ILE A 1 207 ? 13.727 -10.038 -18.929 1.00 86.44 207 ILE A O 1
ATOM 1541 N N . GLY A 1 208 ? 15.858 -9.409 -19.266 1.00 85.25 208 GLY A N 1
ATOM 1542 C CA . GLY A 1 208 ? 16.155 -9.157 -17.853 1.00 85.25 208 GLY A CA 1
ATOM 1543 C C . GLY A 1 208 ? 15.237 -8.095 -17.246 1.00 85.25 208 GLY A C 1
ATOM 1544 O O . GLY A 1 208 ? 14.685 -8.270 -16.159 1.00 85.25 208 GLY A O 1
ATOM 1545 N N . TRP A 1 209 ? 14.976 -7.023 -17.990 1.00 81.62 209 TRP A N 1
ATOM 1546 C CA . TRP A 1 209 ? 14.024 -5.990 -17.598 1.00 81.62 209 TRP A CA 1
ATOM 1547 C C . TRP A 1 209 ? 12.581 -6.499 -17.504 1.00 81.62 209 TRP A C 1
ATOM 1549 O O . TRP A 1 209 ? 11.862 -6.163 -16.556 1.00 81.62 209 TRP A O 1
ATOM 1559 N N . TRP A 1 210 ? 12.142 -7.317 -18.465 1.00 83.00 210 TRP A N 1
ATOM 1560 C CA . TRP A 1 210 ? 10.812 -7.928 -18.451 1.00 83.00 210 TRP A CA 1
ATOM 1561 C C . TRP A 1 210 ? 10.655 -8.876 -17.260 1.00 83.00 210 TRP A C 1
ATOM 1563 O O . TRP A 1 210 ? 9.648 -8.818 -16.551 1.00 83.00 210 TRP A O 1
ATOM 1573 N N . TRP A 1 211 ? 11.680 -9.683 -16.986 1.00 84.25 211 TRP A N 1
ATOM 1574 C CA . TRP A 1 211 ? 11.711 -10.592 -15.850 1.00 84.25 211 TRP A CA 1
ATOM 1575 C C . TRP A 1 211 ? 11.635 -9.835 -14.521 1.00 84.25 211 TRP A C 1
ATOM 1577 O O . TRP A 1 211 ? 10.762 -10.131 -13.708 1.00 84.25 211 TRP A O 1
ATOM 1587 N N . MET A 1 212 ? 12.429 -8.774 -14.338 1.00 80.81 212 MET A N 1
ATOM 1588 C CA . MET A 1 212 ? 12.381 -7.933 -13.133 1.00 80.81 212 MET A CA 1
ATOM 1589 C C . MET A 1 212 ? 11.016 -7.271 -12.924 1.00 80.81 212 MET A C 1
ATOM 1591 O O . MET A 1 212 ? 10.510 -7.225 -11.802 1.00 80.81 212 MET A O 1
ATOM 1595 N N . ARG A 1 213 ? 10.362 -6.800 -13.993 1.00 77.00 213 ARG A N 1
ATOM 1596 C CA . ARG A 1 213 ? 8.985 -6.285 -13.908 1.00 77.00 213 ARG A CA 1
ATOM 1597 C C . ARG A 1 213 ? 7.989 -7.342 -13.465 1.00 77.00 213 ARG A C 1
ATOM 1599 O O . ARG A 1 213 ? 7.052 -7.012 -12.741 1.00 77.00 213 ARG A O 1
ATOM 1606 N N . ARG A 1 214 ? 8.165 -8.579 -13.930 1.00 80.56 214 ARG A N 1
ATOM 1607 C CA . ARG A 1 214 ? 7.312 -9.699 -13.546 1.00 80.56 214 ARG A CA 1
ATOM 1608 C C . ARG A 1 214 ? 7.530 -10.058 -12.083 1.00 80.56 214 ARG A C 1
ATOM 1610 O O . ARG A 1 214 ? 6.544 -10.128 -11.373 1.00 80.56 214 ARG A O 1
ATOM 1617 N N . VAL A 1 215 ? 8.775 -10.188 -11.623 1.00 80.69 215 VAL A N 1
ATOM 1618 C CA . VAL A 1 215 ? 9.108 -10.510 -10.222 1.00 80.69 215 VAL A CA 1
ATOM 1619 C C . VAL A 1 215 ? 8.578 -9.435 -9.274 1.00 80.69 215 VAL A C 1
ATOM 1621 O O . VAL A 1 215 ? 7.802 -9.724 -8.374 1.00 80.69 215 VAL A O 1
ATOM 1624 N N . ILE A 1 216 ? 8.884 -8.164 -9.539 1.00 72.38 216 ILE A N 1
ATOM 1625 C CA . ILE A 1 216 ? 8.450 -7.048 -8.684 1.00 72.38 216 ILE A CA 1
ATOM 1626 C C . ILE A 1 216 ? 6.931 -6.797 -8.788 1.00 72.38 216 ILE A C 1
ATOM 1628 O O . ILE A 1 216 ? 6.336 -6.148 -7.927 1.00 72.38 216 ILE A O 1
ATOM 1632 N N . GLY A 1 217 ? 6.298 -7.261 -9.868 1.00 63.31 217 GLY A N 1
ATOM 1633 C CA . GLY A 1 217 ? 4.857 -7.185 -10.089 1.00 63.31 217 GLY A CA 1
ATOM 1634 C C . GLY A 1 217 ? 4.078 -8.441 -9.686 1.00 63.31 217 GLY A C 1
ATOM 1635 O O . GLY A 1 217 ? 2.852 -8.401 -9.779 1.00 63.31 217 GLY A O 1
ATOM 1636 N N . ALA A 1 218 ? 4.747 -9.530 -9.301 1.00 51.25 218 ALA A N 1
ATOM 1637 C CA . ALA A 1 218 ? 4.131 -10.798 -8.901 1.00 51.25 218 ALA A CA 1
ATOM 1638 C C . ALA A 1 218 ? 3.801 -10.848 -7.403 1.00 51.25 218 ALA A C 1
ATOM 1640 O O . ALA A 1 218 ? 2.979 -11.659 -7.008 1.00 51.25 218 ALA A O 1
ATOM 1641 N N . ASP A 1 219 ? 4.344 -9.925 -6.606 1.00 49.62 219 ASP A N 1
ATOM 1642 C CA . ASP A 1 219 ? 3.978 -9.658 -5.203 1.00 49.62 219 ASP A CA 1
ATOM 1643 C C . ASP A 1 219 ? 2.551 -9.066 -5.033 1.00 49.62 219 ASP A C 1
ATOM 1645 O O . ASP A 1 219 ? 2.280 -8.333 -4.076 1.00 49.62 219 ASP A O 1
ATOM 1649 N N . ARG A 1 220 ? 1.662 -9.322 -6.000 1.00 40.09 220 ARG A N 1
ATOM 1650 C CA . ARG A 1 220 ? 0.272 -8.863 -6.055 1.00 40.09 220 ARG A CA 1
ATOM 1651 C C . ARG A 1 220 ? -0.672 -9.878 -5.443 1.00 40.09 220 ARG A C 1
ATOM 1653 O O . ARG A 1 220 ? -0.556 -11.062 -5.819 1.00 40.09 220 ARG A O 1
#

Secondary structure (DSSP, 8-state):
----HHHHHHHHHHHHHHHHHHHHHHHHSPPPP---TT-----S-TTSTTSS--HHHHHHHHHHHHHTT--HHHHHHHHHHTSTTSSHHHHHHHHTT--HHHHHHTPPP--HHHHHHHHHHHHHHH-GGGHHHHHHHHHHHHHHHHHHHHHHHHHHHHHHHHHHHHHHHHHHHHHHHHHH-HHHHHHHHH-HHHHHHHHHHHHHHHHHHHHHHHHHHH--

Sequence (220 aa):
MALGPLGLDLVVVASVAVVVFTSLGGWARPPRPLASPGASADARRPRRRRRSADVAQLLDRLQREVRSGAGVRAALVSTLAESPGRLVEVANALAHDRPLVDALAEHRSGDVEDDLVVHALRLGTAHTSALAEVLERTSVVVRERRAWRAERLAQAAQARASARVLTLLPLAFAGWSVLSSPSVRAAYTTSGVVVVLSLIGVILNAIGWWWMRRVIGADR